Protein AF-A0A944P2W1-F1 (afdb_monomer)

Foldseek 3Di:
DDDDDDPPPPPPPPPVVVLVVVLVVVCVVVVHDSVVLCVVQVDSVSSLVVVLVVLVVVLCVQQPDDLLQLLVSLLSLLVVCLVPVVNLVSVVVCCVPPVDDDPVRVVVLVVNLVNNVVCVVVVSWAPPDRSSVLVVLSNCLSCVLQVCVPPPLNDDDRSPDDPVSSVVSSVVSSVVSCVNGDYDDPDD

Nearest PDB structures (foldseek):
  2pz9-assembly1_A-2  TM=8.810E-01  e=3.195E-08  Streptomyces coelicolor A3(2)
  2d6y-assembly1_A  TM=8.170E-01  e=1.701E-07  Streptomyces coelicolor A3(2)
  3npi-assembly1_B  TM=6.849E-01  e=7.267E-04  Corynebacterium diphtheriae
  2hyt-assembly1_A-2  TM=5.745E-01  e=2.742E-03  Pectobacterium atrosepticum
  2hxo-assembly1_B  TM=4.911E-01  e=2.790E-01  Streptomyces coelicolor A3(2)

Structure (mmCIF, N/CA/C/O backbone):
data_AF-A0A944P2W1-F1
#
_entry.id   AF-A0A944P2W1-F1
#
loop_
_atom_site.group_PDB
_atom_site.id
_atom_site.type_symbol
_atom_site.label_atom_id
_atom_site.label_alt_id
_atom_site.label_comp_id
_atom_site.label_asym_id
_atom_site.label_entity_id
_atom_site.label_seq_id
_atom_site.pdbx_PDB_ins_code
_atom_site.Cartn_x
_atom_site.Cartn_y
_atom_site.Cartn_z
_atom_site.occupancy
_atom_site.B_iso_or_equiv
_atom_site.auth_seq_id
_atom_site.auth_comp_id
_atom_site.auth_asym_id
_atom_site.auth_atom_id
_atom_site.pdbx_PDB_model_num
ATOM 1 N N . MET A 1 1 ? 52.317 1.483 14.100 1.00 32.78 1 MET A N 1
ATOM 2 C CA . MET A 1 1 ? 52.529 2.715 13.298 1.00 32.78 1 MET A CA 1
ATOM 3 C C . MET A 1 1 ? 53.099 2.293 11.947 1.00 32.78 1 MET A C 1
ATOM 5 O O . MET A 1 1 ? 54.081 1.580 11.966 1.00 32.78 1 MET A O 1
ATOM 9 N N . ALA A 1 2 ? 52.574 2.594 10.764 1.00 34.56 2 ALA A N 1
ATOM 10 C CA . ALA A 1 2 ? 51.483 3.458 10.346 1.00 34.56 2 ALA A CA 1
ATOM 11 C C . ALA A 1 2 ? 50.900 2.923 9.019 1.00 34.56 2 ALA A C 1
ATOM 13 O O . ALA A 1 2 ? 51.594 2.304 8.213 1.00 34.56 2 ALA A O 1
ATOM 14 N N .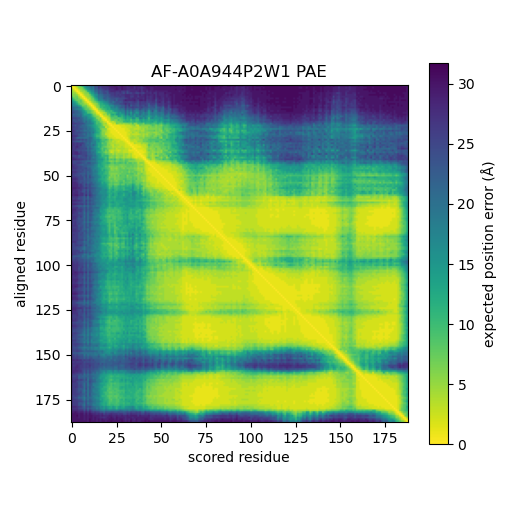 ALA A 1 3 ? 49.603 3.155 8.844 1.00 39.22 3 ALA A N 1
ATOM 15 C CA . ALA A 1 3 ? 48.770 2.699 7.745 1.00 39.22 3 ALA A CA 1
ATOM 16 C C . ALA A 1 3 ? 49.174 3.291 6.383 1.00 39.22 3 ALA A C 1
ATOM 18 O O . ALA A 1 3 ? 49.457 4.481 6.270 1.00 39.22 3 ALA A O 1
ATOM 19 N N . ARG A 1 4 ? 49.081 2.484 5.319 1.00 36.41 4 ARG A N 1
ATOM 20 C CA . ARG A 1 4 ? 48.939 2.984 3.944 1.00 36.41 4 ARG A CA 1
ATOM 21 C C . ARG A 1 4 ? 47.536 2.666 3.444 1.00 36.41 4 ARG A C 1
ATOM 23 O O . ARG A 1 4 ? 47.247 1.565 2.981 1.00 36.41 4 ARG A O 1
ATOM 30 N N . LEU A 1 5 ? 46.673 3.667 3.588 1.00 40.25 5 LEU A N 1
ATOM 31 C CA . LEU A 1 5 ? 45.352 3.766 2.982 1.00 40.25 5 LEU A CA 1
ATOM 32 C C . LEU A 1 5 ? 45.484 3.598 1.462 1.00 40.25 5 LEU A C 1
ATOM 34 O O . LEU A 1 5 ? 46.061 4.444 0.781 1.00 40.25 5 LEU A O 1
ATOM 38 N N . ARG A 1 6 ? 44.960 2.493 0.922 1.00 39.72 6 ARG A N 1
ATOM 39 C CA . ARG A 1 6 ? 44.716 2.357 -0.515 1.00 39.72 6 ARG A CA 1
ATOM 40 C C . ARG A 1 6 ? 43.414 3.077 -0.835 1.00 39.72 6 ARG A C 1
ATOM 42 O O . ARG A 1 6 ? 42.328 2.571 -0.570 1.00 39.72 6 ARG A O 1
ATOM 49 N N . THR A 1 7 ? 43.544 4.267 -1.401 1.00 34.22 7 THR A N 1
ATOM 50 C CA . THR A 1 7 ? 42.459 5.018 -2.025 1.00 34.22 7 THR A CA 1
ATOM 51 C C . THR A 1 7 ? 41.840 4.167 -3.133 1.00 34.22 7 THR A C 1
ATOM 53 O O . THR A 1 7 ? 42.394 4.046 -4.225 1.00 34.22 7 THR A O 1
ATOM 56 N N . VAL A 1 8 ? 40.682 3.560 -2.869 1.00 37.09 8 VAL A N 1
ATOM 57 C CA . VAL A 1 8 ? 39.822 3.024 -3.927 1.00 37.09 8 VAL A CA 1
ATOM 58 C C . VAL A 1 8 ? 39.275 4.229 -4.682 1.00 37.09 8 VAL A C 1
ATOM 60 O O . VAL A 1 8 ? 38.358 4.911 -4.224 1.00 37.09 8 VAL A O 1
ATOM 63 N N . ARG A 1 9 ? 39.860 4.517 -5.847 1.00 36.94 9 ARG A N 1
ATOM 64 C CA . ARG A 1 9 ? 39.258 5.396 -6.849 1.00 36.94 9 ARG A CA 1
ATOM 65 C C . ARG A 1 9 ? 37.942 4.735 -7.254 1.00 36.94 9 ARG A C 1
ATOM 67 O O . ARG A 1 9 ? 37.940 3.827 -8.080 1.00 36.94 9 ARG A O 1
ATOM 74 N N . ARG A 1 10 ? 36.828 5.147 -6.636 1.00 39.47 10 ARG A N 1
ATOM 75 C CA . ARG A 1 10 ? 35.481 4.798 -7.100 1.00 39.47 10 ARG A CA 1
ATOM 76 C C . ARG A 1 10 ? 35.379 5.312 -8.529 1.00 39.47 10 ARG A C 1
ATOM 78 O O . ARG A 1 10 ? 35.186 6.505 -8.753 1.00 39.47 10 ARG A O 1
ATOM 85 N N . GLY A 1 11 ? 35.571 4.420 -9.496 1.00 37.16 11 GLY A N 1
ATOM 86 C CA . GLY A 1 11 ? 35.159 4.658 -10.865 1.00 37.16 11 GLY A CA 1
ATOM 87 C C . GLY A 1 11 ? 33.663 4.919 -10.819 1.00 37.16 11 GLY A C 1
ATOM 88 O O . GLY A 1 11 ? 32.870 3.994 -10.678 1.00 37.16 11 GLY A O 1
ATOM 89 N N . ARG A 1 12 ? 33.280 6.194 -10.850 1.00 41.81 12 ARG A N 1
ATOM 90 C CA . ARG A 1 12 ? 31.905 6.613 -11.068 1.00 41.81 12 ARG A CA 1
ATOM 91 C C . ARG A 1 12 ? 31.591 6.185 -12.496 1.00 41.81 12 ARG A C 1
ATOM 93 O O . ARG A 1 12 ? 31.886 6.916 -13.436 1.00 41.81 12 ARG A O 1
ATOM 100 N N . LEU A 1 13 ? 31.080 4.965 -12.670 1.00 45.69 13 LEU A N 1
ATOM 101 C CA . LEU A 1 13 ? 30.419 4.599 -13.916 1.00 45.69 13 LEU A CA 1
ATOM 102 C C . LEU A 1 13 ? 29.365 5.689 -14.150 1.00 45.69 13 LEU 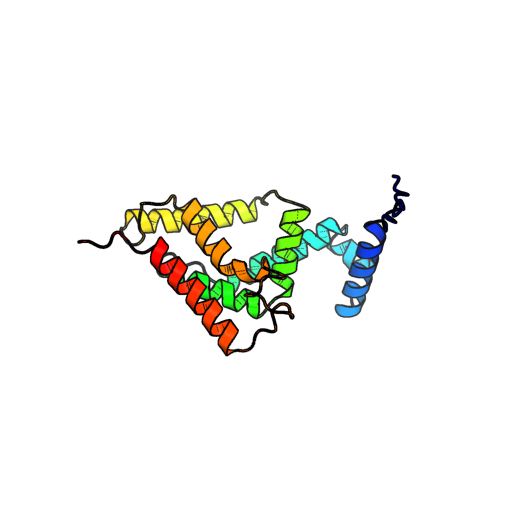A C 1
ATOM 104 O O . LEU A 1 13 ? 28.581 5.968 -13.236 1.00 45.69 13 LEU A O 1
ATOM 108 N N . PRO A 1 14 ? 29.378 6.392 -15.293 1.00 39.09 14 PRO A N 1
ATOM 109 C CA . PRO A 1 14 ? 28.418 7.455 -15.515 1.00 39.09 14 PR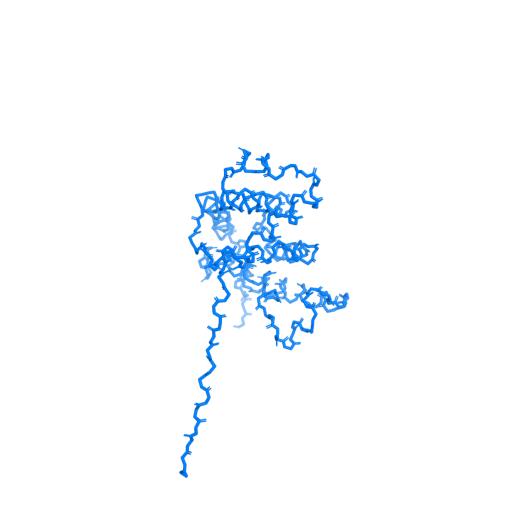O A CA 1
ATOM 110 C C . PRO A 1 14 ? 27.029 6.819 -15.489 1.00 39.09 14 PRO A C 1
ATOM 112 O O . PRO A 1 14 ? 26.744 5.943 -16.300 1.00 39.09 14 PRO A O 1
ATOM 115 N N . ALA A 1 15 ? 26.156 7.264 -14.580 1.00 45.41 15 ALA A N 1
ATOM 116 C CA . ALA A 1 15 ? 24.769 6.792 -14.464 1.00 45.41 15 ALA A CA 1
ATOM 117 C C . ALA A 1 15 ? 24.034 6.769 -15.825 1.00 45.41 15 ALA A C 1
ATOM 119 O O . ALA A 1 15 ? 23.148 5.952 -16.067 1.00 45.41 15 ALA A O 1
ATOM 120 N N . ARG A 1 16 ? 24.488 7.604 -16.772 1.00 42.81 16 ARG A N 1
ATOM 121 C CA . ARG A 1 16 ? 24.046 7.642 -18.167 1.00 42.81 16 ARG A CA 1
ATOM 122 C C . ARG A 1 16 ? 24.257 6.336 -18.957 1.00 42.81 16 ARG A C 1
ATOM 124 O O . ARG A 1 16 ? 23.448 6.092 -19.849 1.00 42.81 16 ARG A O 1
ATOM 131 N N . SER A 1 17 ? 25.256 5.488 -18.682 1.00 42.38 17 SER A N 1
ATOM 132 C CA . SER A 1 17 ? 25.492 4.256 -19.470 1.00 42.38 17 SER A CA 1
ATOM 133 C C . SER A 1 17 ? 24.508 3.131 -19.121 1.00 42.38 17 SER A C 1
ATOM 135 O O . SER A 1 17 ? 23.912 2.533 -20.016 1.00 42.38 17 SER A O 1
ATOM 137 N N . ALA A 1 18 ? 24.229 2.921 -17.831 1.00 49.69 18 ALA A N 1
ATOM 138 C CA . ALA A 1 18 ? 23.269 1.918 -17.360 1.00 49.69 18 ALA A CA 1
ATOM 139 C C . ALA A 1 18 ? 21.816 2.233 -17.762 1.00 49.69 18 ALA A C 1
ATOM 141 O O . ALA A 1 18 ? 20.973 1.340 -17.819 1.00 49.69 18 ALA A O 1
ATOM 142 N N . VAL A 1 19 ? 21.506 3.506 -18.025 1.00 47.31 19 VAL A N 1
ATOM 143 C CA . VAL A 1 19 ? 20.176 3.974 -18.445 1.00 47.31 19 VAL A CA 1
ATOM 144 C C . VAL A 1 19 ? 19.999 3.915 -19.973 1.00 47.31 19 VAL A C 1
ATOM 146 O O . VAL A 1 19 ? 18.880 3.771 -20.456 1.00 47.31 19 VAL A O 1
ATOM 149 N N . HIS A 1 20 ? 21.066 4.004 -20.778 1.00 50.97 20 HIS A N 1
ATOM 150 C CA . HIS A 1 20 ? 20.981 3.747 -22.230 1.00 50.97 20 HIS A CA 1
ATOM 151 C C . HIS A 1 20 ? 20.724 2.270 -22.532 1.00 50.97 20 HIS A C 1
ATOM 153 O O . HIS A 1 20 ? 19.777 1.974 -23.254 1.00 50.97 20 HIS A O 1
ATOM 159 N N . ALA A 1 21 ? 21.446 1.372 -21.857 1.00 54.44 21 ALA A N 1
ATOM 160 C CA . ALA A 1 21 ? 21.266 -0.073 -21.995 1.00 54.44 21 ALA A CA 1
ATOM 161 C C . ALA A 1 21 ? 19.839 -0.565 -21.663 1.00 54.44 21 ALA A C 1
ATOM 163 O O . ALA A 1 21 ? 19.422 -1.617 -22.136 1.00 54.44 21 ALA A O 1
ATOM 164 N N . ARG A 1 22 ? 19.069 0.186 -20.860 1.00 67.62 22 ARG A N 1
ATOM 165 C CA . ARG A 1 22 ? 17.692 -0.176 -20.487 1.00 67.62 22 ARG A CA 1
ATOM 166 C C . ARG A 1 22 ? 16.671 0.108 -21.587 1.00 67.62 22 ARG A C 1
ATOM 168 O O . ARG A 1 22 ? 15.825 -0.740 -21.826 1.00 67.62 22 ARG A O 1
ATOM 175 N N . VAL A 1 23 ? 16.757 1.250 -22.273 1.00 62.78 23 VAL A N 1
ATOM 176 C CA . VAL A 1 23 ? 15.821 1.574 -23.371 1.00 62.78 23 VAL A CA 1
ATOM 177 C C . VAL A 1 23 ? 16.065 0.675 -24.579 1.00 62.78 23 VAL A C 1
ATOM 179 O O . VAL A 1 23 ? 15.109 0.270 -25.229 1.00 62.78 23 VAL A O 1
ATOM 182 N N . ASP A 1 24 ? 17.324 0.310 -24.832 1.00 61.84 24 ASP A N 1
ATOM 183 C CA . ASP A 1 24 ? 17.672 -0.668 -25.869 1.00 61.84 24 ASP A CA 1
ATOM 184 C C . ASP A 1 24 ? 17.033 -2.031 -25.581 1.00 61.84 24 ASP A C 1
ATOM 186 O O . ASP A 1 24 ? 16.314 -2.561 -26.424 1.00 61.84 24 ASP A O 1
ATOM 190 N N . ARG A 1 25 ? 17.148 -2.527 -24.342 1.00 66.56 25 ARG A N 1
ATOM 191 C CA . ARG A 1 25 ? 16.462 -3.760 -23.926 1.00 66.56 25 ARG A CA 1
ATOM 192 C C . ARG A 1 25 ? 14.936 -3.665 -23.958 1.00 66.56 25 ARG A C 1
ATOM 194 O O . ARG A 1 25 ? 14.287 -4.663 -24.253 1.00 66.56 25 ARG A O 1
ATOM 201 N N . ILE A 1 26 ? 14.348 -2.508 -23.640 1.00 65.50 26 ILE A N 1
ATOM 202 C CA . ILE A 1 26 ? 12.891 -2.300 -23.735 1.00 65.50 26 ILE A CA 1
ATOM 203 C C . ILE A 1 26 ? 12.446 -2.378 -25.196 1.00 65.50 26 ILE A C 1
ATOM 205 O O . ILE A 1 26 ? 11.480 -3.073 -25.487 1.00 65.50 26 ILE A O 1
ATOM 209 N N . ALA A 1 27 ? 13.161 -1.716 -26.109 1.00 61.41 27 ALA A N 1
ATOM 210 C CA . ALA A 1 27 ? 12.877 -1.763 -27.541 1.00 61.41 27 ALA A CA 1
ATOM 211 C C . ALA A 1 27 ? 12.973 -3.193 -28.093 1.00 61.41 27 ALA A C 1
ATOM 213 O O . ALA A 1 27 ? 12.077 -3.638 -28.805 1.00 61.41 27 ALA A O 1
ATOM 214 N N . GLU A 1 28 ? 14.013 -3.932 -27.702 1.00 66.62 28 GLU A N 1
ATOM 215 C CA . GLU A 1 28 ? 14.194 -5.339 -28.071 1.00 66.62 28 GLU A CA 1
ATOM 216 C C . GLU A 1 28 ? 13.080 -6.235 -27.508 1.00 66.62 28 GLU A C 1
ATOM 218 O O . GLU A 1 28 ? 12.487 -7.015 -28.247 1.00 66.62 28 GLU A O 1
ATOM 223 N N . THR A 1 29 ? 12.743 -6.094 -26.221 1.00 65.50 29 THR A N 1
ATOM 224 C CA . THR A 1 29 ? 11.714 -6.922 -25.560 1.00 65.50 29 THR A CA 1
ATOM 225 C C . THR A 1 29 ? 10.313 -6.626 -26.094 1.00 65.50 29 THR A C 1
ATOM 227 O O . THR A 1 29 ? 9.529 -7.543 -26.316 1.00 65.50 29 THR A O 1
ATOM 230 N N . ALA A 1 30 ? 9.992 -5.350 -26.316 1.00 61.28 30 ALA A N 1
ATOM 231 C CA . ALA A 1 30 ? 8.696 -4.913 -26.831 1.00 61.28 30 ALA A CA 1
ATOM 232 C C . ALA A 1 30 ? 8.581 -5.039 -28.360 1.00 61.28 30 ALA A C 1
ATOM 234 O O . ALA A 1 30 ? 7.545 -4.676 -28.912 1.00 61.28 30 ALA A O 1
ATOM 235 N N . GLN A 1 31 ? 9.644 -5.490 -29.043 1.00 62.84 31 GLN A N 1
ATOM 236 C CA . GLN A 1 31 ? 9.766 -5.490 -30.507 1.00 62.84 31 GLN A CA 1
ATOM 237 C C . GLN A 1 31 ? 9.391 -4.133 -31.132 1.00 62.84 31 GLN A C 1
ATOM 239 O O . GLN A 1 31 ? 8.810 -4.049 -32.214 1.00 62.84 31 GLN A O 1
ATOM 244 N N . ALA A 1 32 ? 9.715 -3.048 -30.430 1.00 63.41 32 ALA A N 1
ATOM 245 C CA . ALA A 1 32 ? 9.310 -1.697 -30.778 1.00 63.41 32 ALA A CA 1
ATOM 246 C C . ALA A 1 32 ? 10.491 -0.906 -31.346 1.00 63.41 32 ALA A C 1
ATOM 248 O O . ALA A 1 32 ? 11.626 -1.003 -30.878 1.00 63.41 32 ALA A O 1
ATOM 249 N N . ASN A 1 33 ? 10.230 -0.055 -32.342 1.00 69.69 33 ASN A N 1
ATOM 250 C CA . ASN A 1 33 ? 11.262 0.829 -32.872 1.00 69.69 33 ASN A CA 1
ATOM 251 C C . ASN A 1 33 ? 11.677 1.845 -31.796 1.00 69.69 33 ASN A C 1
ATOM 253 O O . ASN A 1 33 ? 10.868 2.654 -31.345 1.00 69.69 33 ASN A O 1
ATOM 257 N N . LYS A 1 34 ? 12.963 1.859 -31.433 1.00 64.25 34 LYS A N 1
ATOM 258 C CA . LYS A 1 34 ? 13.526 2.782 -30.436 1.00 64.25 34 LYS A CA 1
ATOM 259 C C . LYS A 1 34 ? 13.189 4.254 -30.712 1.00 64.25 34 LYS A C 1
ATOM 261 O O . LYS A 1 34 ? 12.937 4.995 -29.767 1.00 64.25 34 LYS A O 1
ATOM 266 N N . ARG A 1 35 ? 13.156 4.695 -31.979 1.00 64.88 35 ARG A N 1
ATOM 267 C CA . ARG A 1 35 ? 12.726 6.062 -32.329 1.00 64.88 35 ARG A CA 1
ATOM 268 C C . ARG A 1 35 ? 11.253 6.288 -32.005 1.00 64.88 35 ARG A C 1
ATOM 270 O O . ARG A 1 35 ? 10.940 7.347 -31.485 1.00 64.88 35 ARG A O 1
ATOM 277 N N . LEU A 1 36 ? 10.378 5.310 -32.247 1.00 58.31 36 LEU A N 1
ATOM 278 C CA . LEU A 1 36 ? 8.960 5.421 -31.891 1.00 58.31 36 LEU A CA 1
ATOM 279 C C . LEU A 1 36 ? 8.759 5.519 -30.376 1.00 58.31 36 LEU A C 1
ATOM 281 O O . LEU A 1 36 ? 7.924 6.300 -29.944 1.00 58.31 36 LEU A O 1
ATOM 285 N N . ILE A 1 37 ? 9.568 4.831 -29.565 1.00 61.44 37 ILE A N 1
ATOM 286 C CA . ILE A 1 37 ? 9.517 4.970 -28.099 1.00 61.44 37 ILE A CA 1
ATOM 287 C C . ILE A 1 37 ? 9.791 6.425 -27.679 1.00 61.44 37 ILE A C 1
ATOM 289 O O . ILE A 1 37 ? 9.052 6.976 -26.871 1.00 61.44 37 ILE A O 1
ATOM 293 N N . TYR A 1 38 ? 10.799 7.082 -28.259 1.00 62.25 38 TYR A N 1
ATOM 294 C CA . TYR A 1 38 ? 11.056 8.503 -27.982 1.00 62.25 38 TYR A CA 1
ATOM 295 C C . TYR A 1 38 ? 10.030 9.447 -28.631 1.00 62.25 38 TYR A C 1
ATOM 297 O O . TYR A 1 38 ? 9.802 10.532 -28.119 1.00 62.25 38 TYR A O 1
ATOM 305 N N . VAL A 1 39 ? 9.382 9.060 -29.732 1.00 62.41 39 VAL A N 1
ATOM 306 C CA . VAL A 1 39 ? 8.291 9.857 -30.326 1.00 62.41 39 VAL A CA 1
ATOM 307 C C . VAL A 1 39 ? 7.039 9.823 -29.444 1.00 62.41 39 VAL A C 1
ATOM 309 O O . VAL A 1 39 ? 6.438 10.868 -29.224 1.00 62.41 39 VAL A O 1
ATOM 312 N N . TYR A 1 40 ? 6.664 8.657 -28.910 1.00 48.12 40 TYR A N 1
ATOM 313 C CA . TYR A 1 40 ? 5.473 8.503 -28.066 1.00 48.12 40 TYR A CA 1
ATOM 314 C C . TYR A 1 40 ? 5.671 9.018 -26.642 1.00 48.12 40 TYR A C 1
ATOM 316 O O . TYR A 1 40 ? 4.750 9.587 -26.065 1.00 48.12 40 TYR A O 1
ATOM 324 N N . TYR A 1 41 ? 6.861 8.821 -26.078 1.00 57.03 41 TYR A N 1
ATOM 325 C CA . TYR A 1 41 ? 7.135 9.141 -24.679 1.00 57.03 41 TYR A CA 1
ATOM 326 C C . TYR A 1 41 ? 8.119 10.297 -24.503 1.00 57.03 41 TYR A C 1
ATOM 328 O O . TYR A 1 41 ? 8.507 10.582 -23.384 1.00 57.03 41 TYR A O 1
ATOM 336 N N . GLY A 1 42 ? 8.552 10.962 -25.576 1.00 69.38 42 GLY A N 1
ATOM 337 C CA . GLY A 1 42 ? 9.478 12.094 -25.527 1.00 69.38 42 GLY A CA 1
ATOM 338 C C . GLY A 1 42 ? 10.885 11.696 -25.075 1.00 69.38 42 GLY A C 1
ATOM 339 O O . GLY A 1 42 ? 11.723 11.303 -25.887 1.00 69.38 42 GLY A O 1
ATOM 340 N N . ASN A 1 43 ? 11.181 11.818 -23.781 1.00 69.69 43 ASN A N 1
ATOM 341 C CA . ASN A 1 43 ? 12.480 11.473 -23.199 1.00 69.69 43 ASN A CA 1
ATOM 342 C C . ASN A 1 43 ? 12.390 10.284 -22.217 1.00 69.69 43 ASN A C 1
ATOM 344 O O . ASN A 1 43 ? 11.328 9.735 -21.948 1.00 69.69 43 ASN A O 1
ATOM 348 N N . LYS A 1 44 ? 13.534 9.838 -21.683 1.00 67.50 44 LYS A N 1
ATOM 349 C CA . LYS A 1 44 ? 13.578 8.658 -20.799 1.00 67.50 44 LYS A CA 1
ATOM 350 C C . LYS A 1 44 ? 12.855 8.849 -19.471 1.00 67.50 44 LYS A C 1
ATOM 352 O O . LYS A 1 44 ? 12.385 7.867 -18.911 1.00 67.50 44 LYS A O 1
ATOM 357 N N . GLU A 1 45 ? 12.825 10.074 -18.967 1.00 66.38 45 GLU A N 1
ATOM 358 C CA . GLU A 1 45 ? 12.110 10.409 -17.742 1.00 66.38 45 GLU A CA 1
ATOM 359 C C . GLU A 1 45 ? 10.602 10.338 -17.977 1.00 66.38 45 GLU A C 1
ATOM 361 O O . GLU A 1 45 ? 9.900 9.689 -17.221 1.00 66.38 45 GLU A O 1
ATOM 366 N N . GLN A 1 46 ? 10.125 10.868 -19.100 1.00 68.19 46 GLN A N 1
ATOM 367 C CA . GLN A 1 46 ? 8.718 10.783 -19.494 1.00 68.19 46 GLN A CA 1
ATOM 368 C C . GLN A 1 46 ? 8.270 9.343 -19.819 1.00 68.19 46 GLN A C 1
ATOM 370 O O . GLN A 1 46 ? 7.168 8.940 -19.455 1.00 68.19 46 GLN A O 1
ATOM 375 N N . LEU A 1 47 ? 9.132 8.524 -20.438 1.00 70.31 47 LEU A N 1
ATOM 376 C CA . LEU A 1 47 ? 8.888 7.080 -20.587 1.00 70.31 47 LEU A CA 1
ATOM 377 C C . LEU A 1 47 ? 8.779 6.386 -19.227 1.00 70.31 47 LEU A C 1
ATOM 379 O O . LEU A 1 47 ? 7.926 5.523 -19.039 1.00 70.31 47 LEU A O 1
ATOM 383 N N . PHE A 1 48 ? 9.654 6.742 -18.289 1.00 68.00 48 PHE A N 1
ATOM 384 C CA . PHE A 1 48 ? 9.608 6.201 -16.938 1.00 68.00 48 PHE A CA 1
ATOM 385 C C . PHE A 1 48 ? 8.309 6.591 -16.229 1.00 68.00 48 PHE A C 1
ATOM 387 O O . PHE A 1 48 ? 7.665 5.724 -15.643 1.00 68.00 48 PHE A O 1
ATOM 394 N N . ASP A 1 49 ? 7.898 7.851 -16.348 1.00 69.94 49 ASP A N 1
ATOM 395 C CA . ASP A 1 49 ? 6.664 8.370 -15.759 1.00 69.94 49 ASP A CA 1
ATOM 396 C C . ASP A 1 49 ? 5.442 7.640 -16.296 1.00 69.94 49 ASP A C 1
ATOM 398 O O . ASP A 1 49 ? 4.609 7.188 -15.518 1.00 69.94 49 ASP A O 1
ATOM 402 N N . ALA A 1 50 ? 5.385 7.418 -17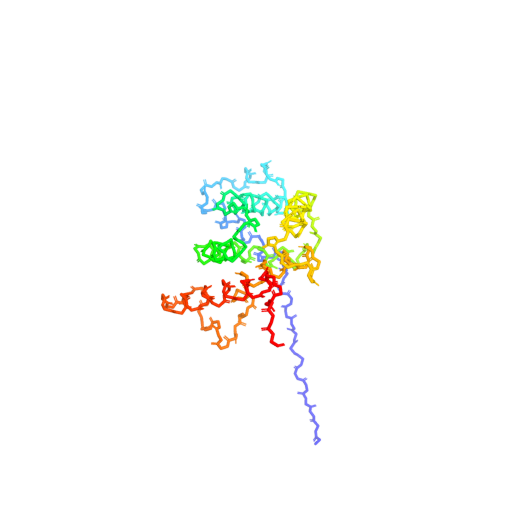.609 1.00 72.19 50 ALA A N 1
ATOM 403 C CA . ALA A 1 50 ? 4.306 6.658 -18.222 1.00 72.19 50 ALA A CA 1
ATOM 404 C C . ALA A 1 50 ? 4.270 5.196 -17.741 1.00 72.19 50 ALA A C 1
ATOM 406 O O . ALA A 1 50 ? 3.196 4.650 -17.490 1.00 72.19 50 ALA A O 1
ATOM 407 N N . VAL A 1 51 ? 5.432 4.552 -17.580 1.00 76.00 51 VAL A N 1
ATOM 408 C CA . VAL A 1 51 ? 5.516 3.176 -17.060 1.00 76.00 51 VAL A CA 1
ATOM 409 C C . VAL A 1 51 ? 5.104 3.115 -15.590 1.00 76.00 51 VAL A C 1
ATOM 411 O O . VAL A 1 51 ? 4.357 2.215 -15.213 1.00 76.00 51 VAL A O 1
ATOM 414 N N . LEU A 1 52 ? 5.563 4.059 -14.766 1.00 70.06 52 LEU A N 1
ATOM 415 C CA . LEU A 1 52 ? 5.183 4.156 -13.360 1.00 70.06 52 LEU A CA 1
ATOM 416 C C . LEU A 1 52 ? 3.688 4.422 -13.210 1.00 70.06 52 LEU A C 1
ATOM 418 O O . LEU A 1 52 ? 3.026 3.697 -12.474 1.00 70.06 52 LEU A O 1
ATOM 422 N N . GLN A 1 53 ? 3.152 5.398 -13.939 1.00 73.56 53 GLN A N 1
ATOM 423 C CA . GLN A 1 53 ? 1.732 5.721 -13.927 1.00 73.56 53 GLN A CA 1
ATOM 424 C C . GLN A 1 53 ? 0.899 4.496 -14.313 1.00 73.56 53 GLN A C 1
ATOM 426 O O . GLN A 1 53 ? 0.021 4.093 -13.554 1.00 73.56 53 GLN A O 1
ATOM 431 N N . ARG A 1 54 ? 1.236 3.824 -15.422 1.00 74.19 54 ARG A N 1
ATOM 432 C CA . ARG A 1 54 ? 0.520 2.619 -15.855 1.00 74.19 54 ARG A CA 1
ATOM 433 C C . ARG A 1 54 ? 0.592 1.497 -14.820 1.00 74.19 54 ARG A C 1
ATOM 435 O O . ARG A 1 54 ? -0.378 0.764 -14.629 1.00 74.19 54 ARG A O 1
ATOM 442 N N . ALA A 1 55 ? 1.738 1.342 -14.167 1.00 70.75 55 ALA A N 1
ATOM 443 C CA . ALA A 1 55 ? 1.942 0.334 -13.138 1.00 70.75 55 ALA A CA 1
ATOM 444 C C . ALA A 1 55 ? 1.115 0.625 -11.870 1.00 70.75 55 ALA A C 1
ATOM 446 O O . ALA A 1 55 ? 0.527 -0.298 -11.306 1.00 70.75 55 ALA A O 1
ATOM 447 N N . LEU A 1 56 ? 1.020 1.894 -11.460 1.00 69.50 56 LEU A N 1
ATOM 448 C CA . LEU A 1 56 ? 0.184 2.338 -10.340 1.00 69.50 56 LEU A CA 1
ATOM 449 C C . LEU A 1 56 ? -1.314 2.197 -10.651 1.00 69.50 56 LEU A C 1
ATOM 451 O O . LEU A 1 56 ? -2.056 1.682 -9.816 1.00 69.50 56 LEU A O 1
ATOM 455 N N . GLU A 1 57 ? -1.746 2.580 -11.856 1.00 72.00 57 GLU A N 1
ATOM 456 C CA . GLU A 1 57 ? -3.121 2.392 -12.343 1.00 72.00 57 GLU A CA 1
ATOM 457 C C . GLU A 1 57 ? -3.510 0.910 -12.326 1.00 72.00 57 GLU A C 1
ATOM 459 O O . GLU A 1 57 ? -4.495 0.531 -11.699 1.00 72.00 57 GLU A O 1
ATOM 464 N N . THR A 1 58 ? -2.673 0.052 -12.919 1.00 72.06 58 THR A N 1
ATOM 465 C CA . THR A 1 58 ? -2.909 -1.401 -12.961 1.00 72.06 58 THR A CA 1
ATOM 466 C C . THR A 1 58 ? -2.986 -1.996 -11.554 1.00 72.06 58 THR A C 1
ATOM 468 O O . THR A 1 58 ? -3.815 -2.867 -11.291 1.00 72.06 58 THR A O 1
ATOM 471 N N . GLY A 1 59 ? -2.135 -1.533 -10.631 1.00 72.44 59 GLY A N 1
ATOM 472 C CA . GLY A 1 59 ? -2.183 -1.954 -9.232 1.00 72.44 59 GLY A CA 1
ATOM 473 C C . GLY A 1 59 ? -3.493 -1.553 -8.551 1.00 72.44 59 GLY A C 1
ATOM 474 O O . GLY A 1 59 ? -4.111 -2.382 -7.885 1.00 72.44 59 GLY A O 1
ATOM 475 N N . SER A 1 60 ? -3.954 -0.316 -8.765 1.00 71.19 60 SER A N 1
ATOM 476 C CA . SER A 1 60 ? -5.222 0.173 -8.211 1.00 71.19 60 SER A CA 1
ATOM 477 C C . SER A 1 60 ? -6.447 -0.536 -8.796 1.00 71.19 60 SER A C 1
ATOM 479 O O . SER A 1 60 ? -7.425 -0.727 -8.079 1.00 71.19 60 SER A O 1
ATOM 481 N N . GLU A 1 61 ? -6.409 -0.926 -10.072 1.00 75.25 61 GLU A N 1
ATOM 482 C CA . GLU A 1 61 ? -7.460 -1.728 -10.720 1.00 75.25 61 GLU A CA 1
ATOM 483 C C . GLU A 1 61 ? -7.480 -3.170 -10.193 1.00 75.25 61 GLU A C 1
ATOM 485 O O . GLU A 1 61 ? -8.544 -3.763 -10.026 1.00 75.25 61 GLU A O 1
ATOM 490 N N . SER A 1 62 ? -6.302 -3.737 -9.918 1.00 80.50 62 SER A N 1
ATOM 491 C CA . SER A 1 62 ? -6.160 -5.133 -9.490 1.00 80.50 62 SER A CA 1
ATOM 492 C C . SER A 1 62 ? -6.515 -5.349 -8.019 1.00 80.50 62 SER A C 1
ATOM 494 O O . SER A 1 62 ? -6.957 -6.436 -7.651 1.00 80.50 62 SER A O 1
ATOM 496 N N . VAL A 1 63 ? -6.284 -4.343 -7.170 1.00 87.88 63 VAL A N 1
ATOM 497 C CA . VAL A 1 63 ? -6.511 -4.425 -5.722 1.00 87.88 63 VAL A CA 1
ATOM 498 C C . VAL A 1 63 ? -7.411 -3.266 -5.282 1.00 87.88 63 VAL A C 1
ATOM 500 O O . VAL A 1 63 ? -6.908 -2.202 -4.900 1.00 87.88 63 VAL A O 1
ATOM 503 N N . PRO A 1 64 ? -8.747 -3.439 -5.338 1.00 88.94 64 PRO A N 1
ATOM 504 C CA . PRO A 1 64 ? -9.677 -2.395 -4.938 1.00 88.94 64 PRO A CA 1
ATOM 505 C C . PRO A 1 64 ? -9.535 -2.096 -3.444 1.00 88.94 64 PRO A C 1
ATOM 507 O O . PRO A 1 64 ? -9.426 -2.996 -2.611 1.00 88.94 64 PRO A O 1
ATOM 510 N N . PHE A 1 65 ? -9.533 -0.809 -3.103 1.00 92.31 65 PHE A N 1
ATOM 511 C CA . PHE A 1 65 ? -9.448 -0.371 -1.715 1.00 92.31 65 PHE A CA 1
ATOM 512 C C . PHE A 1 65 ? -10.773 -0.600 -0.981 1.00 92.31 65 PHE A C 1
ATOM 514 O O . PHE A 1 65 ? -11.834 -0.245 -1.491 1.00 92.31 65 PHE A O 1
ATOM 521 N N . SER A 1 66 ? -10.699 -1.133 0.240 1.00 89.50 66 SER A N 1
ATOM 522 C CA . SER A 1 66 ? -11.841 -1.280 1.142 1.00 89.50 66 SER A CA 1
ATOM 523 C C . SER A 1 66 ? -11.422 -0.974 2.576 1.00 89.50 66 SER A C 1
ATOM 525 O O . SER A 1 66 ? -10.506 -1.604 3.102 1.00 89.50 66 SER A O 1
ATOM 527 N N . ALA A 1 67 ? -12.109 -0.028 3.222 1.00 92.56 67 ALA A N 1
ATOM 528 C CA . ALA A 1 67 ? -11.942 0.220 4.655 1.00 92.56 67 ALA A CA 1
ATOM 529 C C . ALA A 1 67 ? -12.713 -0.784 5.527 1.00 92.56 67 ALA A C 1
ATOM 531 O O . ALA A 1 67 ? -12.455 -0.866 6.724 1.00 92.56 67 ALA A O 1
ATOM 532 N N . ASP A 1 68 ? -13.632 -1.561 4.943 1.00 90.88 68 ASP A N 1
ATOM 533 C CA . ASP A 1 68 ? -14.373 -2.600 5.668 1.00 90.88 68 ASP A CA 1
ATOM 534 C C . ASP A 1 68 ? -13.497 -3.827 5.959 1.00 90.88 68 ASP A C 1
ATOM 536 O O . ASP A 1 68 ? -13.758 -4.565 6.905 1.00 90.88 68 ASP A O 1
ATOM 540 N N . ASP A 1 69 ? -12.440 -4.023 5.165 1.00 94.56 69 ASP A N 1
ATOM 541 C CA . ASP A 1 69 ? -11.473 -5.107 5.326 1.00 94.56 69 ASP A CA 1
ATOM 542 C C . ASP A 1 69 ? -10.048 -4.625 5.012 1.00 94.56 69 ASP A C 1
ATOM 54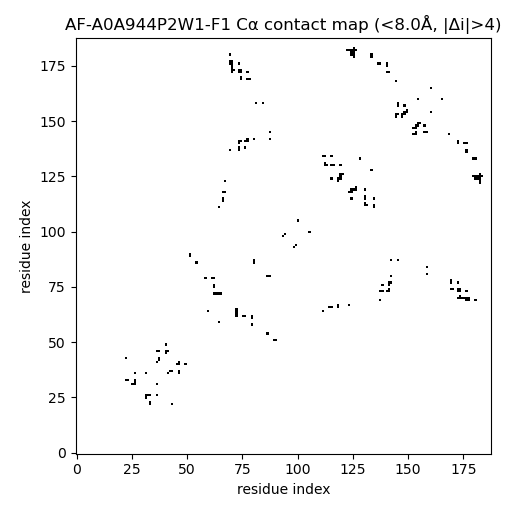4 O O . ASP A 1 69 ? -9.409 -5.051 4.047 1.00 94.56 69 ASP A O 1
ATOM 548 N N . LEU A 1 70 ? -9.528 -3.711 5.840 1.00 96.12 70 LEU A N 1
ATOM 549 C CA . LEU A 1 70 ? -8.123 -3.296 5.754 1.00 96.12 70 LEU A CA 1
ATOM 550 C C . LEU A 1 70 ? -7.129 -4.470 5.879 1.00 96.12 70 LEU A C 1
ATOM 552 O O . LEU A 1 70 ? -6.138 -4.466 5.141 1.00 96.12 70 LEU A O 1
ATOM 556 N N . PRO A 1 71 ? -7.347 -5.485 6.745 1.00 97.06 71 PRO A N 1
ATOM 557 C CA . PRO A 1 71 ? -6.482 -6.662 6.797 1.00 97.06 71 PRO A CA 1
ATOM 558 C C . PRO A 1 71 ? -6.451 -7.437 5.474 1.00 97.06 71 PRO A C 1
ATOM 560 O O . PRO A 1 71 ? -5.369 -7.778 4.991 1.00 97.06 71 PRO A O 1
ATOM 563 N N . GLY A 1 72 ? -7.611 -7.691 4.864 1.00 96.56 72 GLY A N 1
ATOM 564 C CA . GLY A 1 72 ? -7.710 -8.358 3.569 1.00 96.56 72 GLY A CA 1
ATOM 565 C C . GLY A 1 72 ? -7.135 -7.523 2.433 1.00 96.56 72 GLY A C 1
ATOM 566 O O . GLY A 1 72 ? -6.391 -8.063 1.613 1.00 96.56 72 GLY A O 1
ATOM 567 N N . TYR A 1 73 ? -7.370 -6.206 2.430 1.00 96.06 73 TYR A N 1
ATOM 568 C CA . TYR A 1 73 ? -6.734 -5.281 1.489 1.00 96.06 73 TYR A CA 1
ATOM 569 C C . TYR A 1 73 ? -5.204 -5.359 1.577 1.00 96.06 73 TYR A C 1
ATOM 571 O O . TYR A 1 73 ? -4.540 -5.519 0.555 1.00 96.06 73 TYR A O 1
ATOM 579 N N . ALA A 1 74 ? -4.630 -5.337 2.783 1.00 96.62 74 ALA A N 1
ATOM 580 C CA . ALA A 1 74 ? -3.185 -5.464 2.977 1.00 96.62 74 ALA A CA 1
ATOM 581 C C . ALA A 1 74 ? -2.637 -6.805 2.459 1.00 96.62 74 ALA A C 1
ATOM 583 O O . ALA A 1 74 ? -1.601 -6.854 1.792 1.00 96.62 74 ALA A O 1
ATOM 584 N N . GLY A 1 75 ? -3.361 -7.900 2.719 1.00 96.00 75 GLY A N 1
ATOM 585 C CA . GLY A 1 75 ? -3.040 -9.218 2.173 1.00 96.00 75 GLY A CA 1
ATOM 586 C C . GLY A 1 75 ? -3.066 -9.241 0.642 1.00 96.00 75 GLY A C 1
ATOM 587 O O . GLY A 1 75 ? -2.139 -9.757 0.028 1.00 96.00 75 GLY A O 1
ATOM 588 N N . ALA A 1 76 ? -4.075 -8.628 0.022 1.00 95.00 76 ALA A N 1
ATOM 589 C CA . ALA A 1 76 ? -4.198 -8.555 -1.431 1.00 95.00 76 ALA A CA 1
ATOM 590 C C . ALA A 1 76 ? -3.104 -7.684 -2.075 1.00 95.00 76 ALA A C 1
ATOM 592 O O . ALA A 1 76 ? -2.562 -8.050 -3.118 1.00 95.00 76 ALA A O 1
ATOM 593 N N . VAL A 1 77 ? -2.716 -6.569 -1.442 1.00 92.50 77 VAL A N 1
ATOM 594 C CA . VAL A 1 77 ? -1.561 -5.765 -1.878 1.00 92.50 77 VAL A CA 1
ATOM 595 C C . VAL A 1 77 ? -0.277 -6.594 -1.802 1.00 92.50 77 VAL A C 1
ATOM 597 O O . VAL A 1 77 ? 0.510 -6.585 -2.748 1.00 92.50 77 VAL A O 1
ATOM 600 N N . PHE A 1 78 ? -0.068 -7.335 -0.709 1.00 92.31 78 PHE A N 1
ATOM 601 C CA . PHE A 1 78 ? 1.080 -8.232 -0.569 1.00 92.31 78 PHE A CA 1
ATOM 602 C C . PHE A 1 78 ? 1.112 -9.289 -1.684 1.00 92.31 78 PHE A C 1
ATOM 604 O O . PHE A 1 78 ? 2.131 -9.427 -2.362 1.00 92.31 78 PHE A O 1
ATOM 611 N N . ASP A 1 79 ? -0.006 -9.982 -1.921 1.00 91.44 79 ASP A N 1
ATOM 612 C CA . ASP A 1 79 ? -0.130 -11.011 -2.960 1.00 91.44 79 ASP A CA 1
ATOM 613 C C . ASP A 1 79 ? 0.182 -10.429 -4.352 1.00 91.44 79 ASP A C 1
ATOM 615 O O . ASP A 1 79 ? 0.997 -10.974 -5.100 1.00 91.44 79 ASP A O 1
ATOM 619 N N . HIS A 1 80 ? -0.367 -9.250 -4.664 1.00 88.06 80 HIS A N 1
ATOM 620 C CA . HIS A 1 80 ? -0.127 -8.561 -5.931 1.00 88.06 80 HIS A CA 1
ATOM 621 C C . HIS A 1 80 ? 1.355 -8.224 -6.159 1.00 88.06 80 HIS A C 1
ATOM 623 O O . HIS A 1 80 ? 1.861 -8.347 -7.280 1.00 88.06 80 HIS A O 1
ATOM 629 N N . LEU A 1 81 ? 2.068 -7.815 -5.106 1.00 84.00 81 LEU A N 1
ATOM 630 C CA . LEU A 1 81 ? 3.497 -7.501 -5.166 1.00 84.00 81 LEU A CA 1
ATOM 631 C C . LEU A 1 81 ? 4.370 -8.756 -5.283 1.00 84.00 81 LEU A C 1
ATOM 633 O O . LEU A 1 81 ? 5.403 -8.712 -5.953 1.00 84.00 81 LEU A O 1
ATOM 637 N N . VAL A 1 82 ? 3.958 -9.871 -4.670 1.00 86.12 82 VAL A N 1
ATOM 638 C CA . VAL A 1 82 ? 4.632 -11.173 -4.809 1.00 86.12 82 VAL A CA 1
ATOM 639 C C . VAL A 1 82 ? 4.505 -11.689 -6.240 1.00 86.12 82 VAL A C 1
ATOM 641 O O . VAL A 1 82 ? 5.495 -12.139 -6.812 1.00 86.12 82 VAL A O 1
ATOM 644 N N . GLU A 1 83 ? 3.323 -11.566 -6.847 1.00 84.50 83 GLU A N 1
ATOM 645 C CA . GLU A 1 83 ? 3.099 -11.919 -8.254 1.00 84.50 83 GLU A CA 1
ATOM 646 C C . GLU A 1 83 ? 3.866 -11.010 -9.224 1.00 84.50 83 GLU A C 1
ATOM 648 O O . GLU A 1 83 ? 4.211 -11.424 -10.333 1.00 84.50 83 GLU A O 1
ATOM 653 N N . ARG A 1 84 ? 4.142 -9.758 -8.828 1.00 77.06 84 ARG A N 1
ATOM 654 C CA . ARG A 1 84 ? 4.791 -8.743 -9.675 1.00 77.06 84 ARG A CA 1
ATOM 655 C C . ARG A 1 84 ? 6.006 -8.102 -8.989 1.00 77.06 84 ARG A C 1
ATOM 657 O O . ARG A 1 84 ? 6.021 -6.886 -8.786 1.00 77.06 84 ARG A O 1
ATOM 664 N N . PRO A 1 85 ? 7.106 -8.842 -8.743 1.00 74.56 85 PRO A N 1
ATOM 665 C CA . PRO A 1 85 ? 8.296 -8.311 -8.061 1.00 74.56 85 PRO A CA 1
ATOM 666 C C . PRO A 1 85 ? 8.915 -7.080 -8.742 1.00 74.56 85 PRO A C 1
ATOM 668 O O . PRO A 1 85 ? 9.527 -6.221 -8.103 1.00 74.56 85 PRO A O 1
ATOM 671 N N . ALA A 1 86 ? 8.752 -6.969 -10.066 1.00 73.75 86 ALA A N 1
ATOM 672 C CA . ALA A 1 86 ? 9.225 -5.826 -10.840 1.00 73.75 86 ALA A CA 1
ATOM 673 C C . ALA A 1 86 ? 8.534 -4.506 -10.451 1.00 73.75 86 ALA A C 1
ATOM 675 O O . ALA A 1 86 ? 9.174 -3.459 -10.560 1.00 73.75 86 ALA A O 1
ATOM 676 N N . LEU A 1 87 ? 7.285 -4.559 -9.973 1.00 75.56 87 LEU A N 1
ATOM 677 C CA . LEU A 1 87 ? 6.522 -3.393 -9.527 1.00 75.56 87 LEU A CA 1
ATOM 678 C C . LEU A 1 87 ? 7.176 -2.746 -8.306 1.00 75.56 87 LEU A C 1
ATOM 680 O O . LEU A 1 87 ? 7.400 -1.542 -8.284 1.00 75.56 87 LEU A O 1
ATOM 684 N N . MET A 1 88 ? 7.578 -3.547 -7.321 1.00 77.44 88 MET A N 1
ATOM 685 C CA . MET A 1 88 ? 8.204 -3.009 -6.116 1.00 77.44 88 MET A CA 1
ATOM 686 C C . MET A 1 88 ? 9.569 -2.375 -6.399 1.00 77.44 88 MET A C 1
ATOM 688 O O . MET A 1 88 ? 9.903 -1.317 -5.875 1.00 77.44 88 MET A O 1
ATOM 692 N N . ARG A 1 89 ? 10.346 -2.964 -7.312 1.00 75.19 89 ARG A N 1
ATOM 693 C CA . ARG A 1 89 ? 11.601 -2.356 -7.776 1.00 75.19 89 ARG A CA 1
ATOM 694 C C . ARG A 1 89 ? 11.372 -0.989 -8.430 1.00 75.19 89 ARG A C 1
ATOM 696 O O . ARG A 1 89 ? 12.214 -0.108 -8.286 1.00 75.19 89 ARG A O 1
ATOM 703 N N . LEU A 1 90 ? 10.256 -0.818 -9.139 1.00 75.00 90 LEU A N 1
ATOM 704 C CA . LEU A 1 90 ? 9.867 0.459 -9.733 1.00 75.00 90 LEU A CA 1
ATOM 705 C C . LEU A 1 90 ? 9.494 1.488 -8.656 1.00 75.00 90 LEU A C 1
ATOM 707 O O . LEU A 1 90 ? 9.976 2.616 -8.713 1.00 75.00 90 LEU A O 1
ATOM 711 N N . VAL A 1 91 ? 8.717 1.078 -7.647 1.00 76.75 91 VAL A N 1
ATOM 712 C CA . VAL A 1 91 ? 8.325 1.915 -6.498 1.00 76.75 91 VAL A CA 1
ATOM 713 C C . VAL A 1 91 ? 9.546 2.389 -5.705 1.00 76.75 91 VAL A C 1
ATOM 715 O O . VAL A 1 91 ? 9.700 3.588 -5.484 1.00 76.75 91 VAL A O 1
ATOM 718 N N . LEU A 1 92 ? 10.453 1.481 -5.335 1.00 77.44 92 LEU A N 1
ATOM 719 C CA . LEU A 1 92 ? 11.676 1.825 -4.597 1.00 77.44 92 LEU A CA 1
ATOM 720 C C . LEU A 1 92 ? 12.575 2.783 -5.389 1.00 77.44 92 LEU A C 1
ATOM 722 O O . LEU A 1 92 ? 13.187 3.686 -4.823 1.00 77.44 92 LEU A O 1
ATOM 726 N N . TRP A 1 93 ? 12.657 2.609 -6.710 1.00 75.69 93 TRP A N 1
ATOM 727 C CA . TRP A 1 93 ? 13.436 3.515 -7.550 1.00 75.69 93 TRP A CA 1
ATOM 728 C C . TRP A 1 93 ? 12.765 4.886 -7.691 1.00 75.69 93 TRP A C 1
ATOM 730 O O . TRP A 1 93 ? 13.463 5.895 -7.621 1.00 75.69 93 TRP A O 1
ATOM 740 N N . LYS A 1 94 ? 11.425 4.942 -7.800 1.00 76.19 94 LYS A N 1
ATOM 741 C CA . LYS A 1 94 ? 10.683 6.209 -7.732 1.00 76.19 94 LYS A CA 1
ATOM 742 C C . LYS A 1 94 ? 11.004 6.951 -6.440 1.00 76.19 94 LYS A C 1
ATOM 744 O O . LYS A 1 94 ? 11.389 8.107 -6.509 1.00 76.19 94 LYS A O 1
ATOM 749 N N . GLN A 1 95 ? 10.923 6.286 -5.289 1.00 77.31 95 GLN A N 1
ATOM 750 C CA . GLN A 1 95 ? 11.223 6.908 -3.994 1.00 77.31 95 GLN A CA 1
ATOM 751 C C . GLN A 1 95 ? 12.639 7.506 -3.928 1.00 77.31 95 GLN A C 1
ATOM 753 O O . GLN A 1 95 ? 12.838 8.523 -3.271 1.00 77.31 95 GLN A O 1
ATOM 758 N N . LEU A 1 96 ? 13.614 6.899 -4.614 1.00 73.50 96 LEU A N 1
ATOM 759 C CA . LEU A 1 96 ? 14.996 7.381 -4.636 1.00 73.50 96 LEU A CA 1
ATOM 760 C C . LEU A 1 96 ? 15.203 8.592 -5.556 1.00 73.50 96 LEU A C 1
ATOM 762 O O . LEU A 1 96 ? 15.941 9.508 -5.205 1.00 73.50 96 LEU A O 1
ATOM 766 N N . GLU A 1 97 ? 14.608 8.573 -6.747 1.00 72.00 97 GLU A N 1
ATOM 767 C CA . GLU A 1 97 ? 14.853 9.590 -7.780 1.00 72.00 97 GLU A CA 1
ATOM 768 C C . GLU A 1 97 ? 13.851 10.750 -7.714 1.00 72.00 97 GLU A C 1
ATOM 770 O O . GLU A 1 97 ? 14.147 11.855 -8.164 1.00 72.00 97 GLU A O 1
ATOM 775 N N . ARG A 1 98 ? 12.650 10.494 -7.184 1.00 72.38 98 ARG A N 1
ATOM 776 C CA . ARG A 1 98 ? 11.503 11.410 -7.146 1.00 72.38 98 ARG A CA 1
ATOM 777 C C . ARG A 1 98 ? 10.712 11.199 -5.849 1.00 72.38 98 ARG A C 1
ATOM 779 O O . ARG A 1 98 ? 9.699 10.496 -5.857 1.00 72.38 98 ARG A O 1
ATOM 786 N N . PRO A 1 99 ? 11.181 11.766 -4.726 1.00 73.44 99 PRO A N 1
ATOM 787 C CA . PRO A 1 99 ? 10.542 11.565 -3.427 1.00 73.44 99 PRO A CA 1
ATOM 788 C C . PRO A 1 99 ? 9.141 12.189 -3.351 1.00 73.44 99 PRO A C 1
ATOM 790 O O . PRO A 1 99 ? 8.321 11.735 -2.556 1.00 73.44 99 PRO A O 1
ATOM 793 N N . ASP A 1 100 ? 8.849 13.180 -4.197 1.00 77.81 100 ASP A N 1
ATOM 794 C CA . ASP A 1 100 ? 7.560 13.866 -4.213 1.00 77.81 100 ASP A CA 1
ATOM 795 C C . ASP A 1 100 ? 6.446 13.000 -4.827 1.00 77.81 100 ASP A C 1
ATOM 797 O O . ASP A 1 100 ? 6.651 12.178 -5.731 1.00 77.81 100 ASP A O 1
ATOM 801 N N . SER A 1 101 ? 5.228 13.178 -4.320 1.00 74.12 101 SER A N 1
ATOM 802 C CA . SER A 1 101 ? 4.022 12.589 -4.899 1.00 74.12 101 SER A CA 1
ATOM 803 C C . SER A 1 101 ? 3.560 13.384 -6.116 1.00 74.12 101 SER A C 1
ATOM 805 O O . SER A 1 101 ? 3.549 14.612 -6.087 1.00 74.12 101 SER A O 1
ATOM 807 N N . THR A 1 102 ? 3.103 12.685 -7.148 1.00 77.81 102 THR A N 1
ATOM 808 C CA . THR A 1 102 ? 2.346 13.293 -8.252 1.00 77.81 102 THR A CA 1
ATOM 809 C C . THR A 1 102 ? 0.948 13.713 -7.786 1.00 77.81 102 THR A C 1
ATOM 811 O O . THR A 1 102 ? 0.426 13.157 -6.817 1.00 77.81 102 THR A O 1
ATOM 814 N N . ASP A 1 103 ? 0.301 14.638 -8.501 1.00 77.56 103 ASP A N 1
ATOM 815 C CA . ASP A 1 103 ? -1.069 15.077 -8.183 1.00 77.56 103 ASP A CA 1
ATOM 816 C C . ASP A 1 103 ? -2.062 13.903 -8.150 1.00 77.56 103 ASP A C 1
ATOM 818 O O . ASP A 1 103 ? -2.901 13.810 -7.254 1.00 77.56 103 ASP A O 1
ATOM 822 N N . THR A 1 104 ? -1.918 12.958 -9.084 1.00 75.31 104 THR A N 1
ATOM 823 C CA . THR A 1 104 ? -2.748 11.749 -9.165 1.00 75.31 104 THR A CA 1
ATOM 824 C C . THR A 1 104 ? -2.543 10.820 -7.967 1.00 75.31 104 THR A C 1
ATOM 826 O O . THR A 1 104 ? -3.514 10.308 -7.409 1.00 75.31 104 THR A O 1
ATOM 829 N N . GLU A 1 105 ? -1.294 10.601 -7.538 1.00 79.69 105 GLU A N 1
ATOM 830 C CA . GLU A 1 105 ? -1.007 9.828 -6.322 1.00 79.69 105 GLU A CA 1
ATOM 831 C C . GLU A 1 105 ? -1.599 10.525 -5.093 1.00 79.69 105 GLU A C 1
ATOM 833 O O . GLU A 1 105 ? -2.267 9.882 -4.286 1.00 79.69 105 GLU A O 1
ATOM 838 N N . ALA A 1 106 ? -1.403 11.840 -4.973 1.00 85.94 106 ALA A N 1
ATOM 839 C CA . ALA A 1 106 ? -1.908 12.621 -3.852 1.00 85.94 106 ALA A CA 1
ATOM 840 C C . ALA A 1 106 ? -3.443 12.585 -3.766 1.00 85.94 106 ALA A C 1
ATOM 842 O O . ALA A 1 106 ? -3.989 12.418 -2.676 1.00 85.94 106 ALA A O 1
ATOM 843 N N . GLU A 1 107 ? -4.150 12.698 -4.894 1.00 87.81 107 GLU A N 1
ATOM 844 C CA . GLU A 1 107 ? -5.611 12.559 -4.951 1.00 87.81 107 GLU A CA 1
ATOM 845 C C . GLU A 1 107 ? -6.062 11.144 -4.555 1.00 87.81 107 GLU A C 1
ATOM 847 O O . GLU A 1 107 ? -6.959 10.993 -3.728 1.00 87.81 107 GLU A O 1
ATOM 852 N N . SER A 1 108 ? -5.394 10.101 -5.062 1.00 85.94 108 SER A N 1
ATOM 853 C CA . SER A 1 108 ? -5.698 8.707 -4.703 1.00 85.94 108 SER A CA 1
ATOM 854 C C . SER A 1 108 ? -5.533 8.449 -3.200 1.00 85.94 108 SER A C 1
ATOM 856 O O . SER A 1 108 ? -6.404 7.844 -2.568 1.00 85.94 108 SER A O 1
ATOM 858 N N . TYR A 1 109 ? -4.453 8.952 -2.595 1.00 89.75 109 TYR A N 1
ATOM 859 C CA . TYR A 1 109 ? -4.242 8.855 -1.151 1.00 89.75 109 TYR A CA 1
ATOM 860 C C . TYR A 1 109 ? -5.288 9.655 -0.369 1.00 89.75 109 TYR A C 1
ATOM 862 O O . TYR A 1 109 ? -5.865 9.108 0.569 1.00 89.75 109 TYR A O 1
ATOM 870 N N . ARG A 1 110 ? -5.602 10.895 -0.772 1.00 94.19 110 ARG A N 1
ATOM 871 C CA . ARG A 1 110 ? -6.658 11.703 -0.134 1.00 94.19 110 ARG A CA 1
ATOM 872 C C . ARG A 1 110 ? -8.013 10.996 -0.155 1.00 94.19 110 ARG A C 1
ATOM 874 O O . ARG A 1 110 ? -8.680 10.943 0.877 1.00 94.19 110 ARG A O 1
ATOM 881 N N . ALA A 1 111 ? -8.388 10.395 -1.283 1.00 93.50 111 ALA A N 1
ATOM 882 C CA . ALA A 1 111 ? -9.627 9.634 -1.402 1.00 93.50 111 ALA A CA 1
ATOM 883 C C . ALA A 1 111 ? -9.662 8.432 -0.441 1.00 93.50 111 ALA A C 1
ATOM 885 O O . ALA A 1 111 ? -10.651 8.233 0.263 1.00 93.50 111 ALA A O 1
ATOM 886 N N . LYS A 1 112 ? -8.572 7.657 -0.349 1.00 94.88 112 LYS A N 1
ATOM 887 C CA . LYS A 1 112 ? -8.478 6.518 0.584 1.00 94.88 112 LYS A CA 1
ATOM 888 C C . LYS A 1 112 ? -8.520 6.963 2.047 1.00 94.88 112 LYS A C 1
ATOM 890 O O . LYS A 1 112 ? -9.230 6.348 2.838 1.00 94.88 112 LYS A O 1
ATOM 895 N N . ILE A 1 113 ? -7.819 8.043 2.396 1.00 97.25 113 ILE A N 1
ATOM 896 C CA . ILE A 1 113 ? -7.820 8.624 3.749 1.00 97.25 113 ILE A CA 1
ATOM 897 C C . ILE A 1 113 ? -9.240 9.023 4.157 1.00 97.25 113 ILE A C 1
ATOM 899 O O . ILE A 1 113 ? -9.684 8.645 5.237 1.00 97.25 113 ILE A O 1
ATOM 903 N N . ALA A 1 114 ? -9.988 9.694 3.276 1.00 97.50 114 ALA A N 1
ATOM 904 C CA . ALA A 1 114 ? -11.369 10.086 3.556 1.00 97.50 114 ALA A CA 1
ATOM 905 C C . ALA A 1 114 ? -12.283 8.877 3.832 1.00 97.50 114 ALA A C 1
ATOM 907 O O . ALA A 1 114 ? -13.173 8.949 4.680 1.00 97.50 114 ALA A O 1
ATOM 908 N N . VAL A 1 115 ? -12.062 7.748 3.151 1.00 96.75 115 VAL A N 1
ATOM 909 C CA . VAL A 1 115 ? -12.814 6.505 3.389 1.00 96.75 115 VAL A CA 1
ATOM 910 C C . VAL A 1 115 ? -12.444 5.873 4.740 1.00 96.75 115 VAL A C 1
ATOM 912 O O . VAL A 1 115 ? -13.336 5.412 5.454 1.00 96.75 115 VAL A O 1
ATOM 915 N N . VAL A 1 116 ? -11.163 5.888 5.135 1.00 96.75 116 VAL A N 1
ATOM 916 C CA . VAL A 1 116 ? -10.732 5.440 6.478 1.00 96.75 116 VAL A CA 1
ATOM 917 C C . VAL A 1 116 ? -11.349 6.323 7.562 1.00 96.75 116 VAL A C 1
ATOM 919 O O . VAL A 1 116 ? -11.919 5.809 8.521 1.00 96.75 116 VAL A O 1
ATOM 922 N N . GLU A 1 117 ? -11.316 7.640 7.381 1.00 96.94 117 GLU A N 1
ATOM 923 C CA . GLU A 1 117 ? -11.887 8.605 8.322 1.00 96.94 117 GLU A CA 1
ATOM 924 C C . GLU A 1 117 ? -13.403 8.391 8.504 1.00 96.94 117 GLU A C 1
ATOM 926 O O . GLU A 1 117 ? -13.923 8.400 9.621 1.00 96.94 117 GLU A O 1
ATOM 931 N N . GLN A 1 118 ? -14.132 8.120 7.416 1.00 96.06 118 GLN A N 1
ATOM 932 C CA . GLN A 1 118 ? -15.551 7.752 7.481 1.00 96.06 118 GLN A CA 1
ATOM 933 C C . GLN A 1 118 ? -15.781 6.454 8.265 1.00 96.06 118 GLN A C 1
ATOM 935 O O . GLN A 1 118 ? -16.739 6.364 9.035 1.00 96.06 118 GLN A O 1
ATOM 940 N N . ALA A 1 119 ? -14.917 5.453 8.091 1.00 95.06 119 ALA A N 1
ATOM 941 C CA . ALA A 1 119 ? -15.000 4.195 8.823 1.00 95.06 119 ALA A CA 1
ATOM 942 C C . ALA A 1 119 ? -14.687 4.363 10.321 1.00 95.06 119 ALA A C 1
ATOM 944 O O . ALA A 1 119 ? -15.362 3.745 11.147 1.00 95.06 119 ALA A O 1
ATOM 945 N N . GLN A 1 120 ? -13.752 5.247 10.682 1.00 95.62 120 GLN A N 1
ATOM 946 C CA . GLN A 1 120 ? -13.494 5.634 12.073 1.00 95.62 120 GLN A CA 1
ATOM 947 C C . GLN A 1 120 ? -14.698 6.354 12.689 1.00 95.62 120 GLN A C 1
ATOM 949 O O . GLN A 1 120 ? -15.158 5.975 13.764 1.00 95.62 120 GLN A O 1
ATOM 954 N N . ARG A 1 121 ? -15.292 7.327 11.980 1.00 94.88 121 ARG A N 1
ATOM 955 C CA . ARG A 1 121 ? -16.522 8.015 12.425 1.00 94.88 121 ARG A CA 1
ATOM 956 C C . ARG A 1 121 ? -17.705 7.063 12.617 1.00 94.88 121 ARG A C 1
ATOM 958 O O . ARG A 1 121 ? -18.567 7.322 13.450 1.00 94.88 121 ARG A O 1
ATOM 965 N N . ALA A 1 122 ? -17.741 5.965 11.865 1.00 93.56 122 ALA A N 1
ATOM 966 C CA . ALA A 1 122 ? -18.737 4.905 12.001 1.00 93.56 122 ALA A CA 1
ATOM 967 C C . ALA A 1 122 ? -18.396 3.857 13.083 1.00 93.56 122 ALA A C 1
ATOM 969 O O . ALA A 1 122 ? -19.139 2.889 13.227 1.00 93.56 122 ALA A O 1
ATOM 970 N N . GLY A 1 123 ? -17.277 4.002 13.805 1.00 92.06 123 GLY A N 1
ATOM 971 C CA . GLY A 1 123 ? -16.832 3.061 14.840 1.00 92.06 123 GLY A CA 1
ATOM 972 C C . GLY A 1 123 ? -16.350 1.705 14.311 1.00 92.06 123 GLY A C 1
ATOM 973 O O . GLY A 1 123 ? -16.237 0.754 15.079 1.00 92.06 123 GLY A O 1
ATOM 974 N N . ARG A 1 124 ? -16.089 1.586 13.002 1.00 92.31 124 ARG A N 1
ATOM 975 C CA . ARG A 1 124 ? -15.649 0.332 12.359 1.00 92.31 124 ARG A CA 1
ATOM 976 C C . ARG A 1 124 ? -14.134 0.135 12.405 1.00 92.31 124 ARG A C 1
ATOM 978 O O . ARG A 1 124 ? -13.667 -0.995 12.300 1.00 92.31 124 ARG A O 1
ATOM 985 N N . ILE A 1 125 ? -13.385 1.225 12.551 1.00 93.75 125 ILE A N 1
ATOM 986 C CA . ILE A 1 125 ? -11.928 1.252 12.714 1.00 93.75 125 ILE A CA 1
ATOM 987 C C . ILE A 1 125 ? -11.616 2.046 13.982 1.00 93.75 125 ILE A C 1
ATOM 989 O O . ILE A 1 125 ? -12.282 3.047 14.249 1.00 93.75 125 ILE A O 1
ATOM 993 N N . ASP A 1 126 ? -10.604 1.617 14.738 1.00 90.06 126 ASP A N 1
ATOM 994 C CA . ASP A 1 126 ? -10.101 2.374 15.887 1.00 90.06 126 ASP A CA 1
ATOM 995 C C . ASP A 1 126 ? -9.713 3.814 15.494 1.00 90.06 126 ASP A C 1
ATOM 997 O O . ASP A 1 126 ? -8.999 4.047 14.514 1.00 90.06 126 ASP A O 1
ATOM 1001 N N . ALA A 1 127 ? -10.179 4.789 16.273 1.00 90.88 127 ALA A N 1
ATOM 1002 C CA . ALA A 1 127 ? -9.881 6.206 16.097 1.00 90.88 127 ALA A CA 1
ATOM 1003 C C . ALA A 1 127 ? -8.618 6.671 16.854 1.00 90.88 127 ALA A C 1
ATOM 1005 O O . ALA A 1 127 ? -8.326 7.863 16.873 1.00 90.88 127 ALA A O 1
ATOM 1006 N N . ALA A 1 128 ? -7.867 5.759 17.486 1.00 91.56 128 ALA A N 1
ATOM 1007 C CA . ALA A 1 128 ? -6.648 6.077 18.231 1.00 91.56 128 ALA A CA 1
ATOM 1008 C C . ALA A 1 128 ? -5.490 6.578 17.349 1.00 91.56 128 ALA A C 1
ATOM 1010 O O . ALA A 1 128 ? -4.605 7.276 17.845 1.00 91.56 128 ALA A O 1
ATOM 1011 N N . LEU A 1 129 ? -5.478 6.214 16.064 1.00 93.19 129 LEU A N 1
ATOM 1012 C CA . LEU A 1 129 ? -4.480 6.646 15.085 1.00 93.19 129 LEU A CA 1
ATOM 1013 C C . LEU A 1 129 ? -5.112 7.552 14.028 1.00 93.19 129 LEU A C 1
ATOM 1015 O O . LEU A 1 129 ? -6.272 7.368 13.653 1.00 93.19 129 LEU A O 1
ATOM 1019 N N . ASP A 1 130 ? -4.322 8.491 13.508 1.00 96.38 130 ASP A N 1
ATOM 1020 C CA . ASP A 1 130 ? -4.729 9.324 12.379 1.00 96.38 130 ASP A CA 1
ATOM 1021 C C . ASP A 1 130 ? -5.029 8.442 11.144 1.00 96.38 130 ASP A C 1
ATOM 1023 O O . ASP A 1 130 ? -4.285 7.489 10.870 1.00 96.38 130 ASP A O 1
ATOM 1027 N N . PRO A 1 131 ? -6.101 8.709 10.373 1.00 96.50 131 PRO A N 1
ATOM 1028 C CA . PRO A 1 131 ? -6.444 7.912 9.194 1.00 96.50 131 PRO A CA 1
ATOM 1029 C C . PRO A 1 131 ? -5.324 7.869 8.138 1.00 96.50 131 PRO A C 1
ATOM 1031 O O . PRO A 1 131 ? -5.172 6.855 7.447 1.00 96.50 131 PRO A O 1
ATOM 1034 N N . ALA A 1 132 ? -4.517 8.929 8.013 1.00 96.19 132 ALA A N 1
ATOM 1035 C CA . ALA A 1 132 ? -3.356 8.952 7.127 1.00 96.19 132 ALA A CA 1
ATOM 1036 C C . ALA A 1 132 ? -2.235 8.031 7.627 1.00 96.19 132 ALA A C 1
ATOM 1038 O O . ALA A 1 132 ? -1.613 7.325 6.823 1.00 96.19 132 ALA A O 1
ATOM 1039 N N . ASP A 1 133 ? -2.021 7.972 8.941 1.00 96.69 133 ASP A N 1
ATOM 1040 C CA . ASP A 1 133 ? -1.058 7.057 9.554 1.00 96.69 133 ASP A CA 1
ATOM 1041 C C . ASP A 1 133 ? -1.506 5.601 9.404 1.00 96.69 133 ASP A C 1
ATOM 1043 O O . ASP A 1 133 ? -0.698 4.748 9.035 1.00 96.69 133 ASP A O 1
ATOM 1047 N N . ILE A 1 134 ? -2.800 5.305 9.585 1.00 95.69 134 ILE A N 1
ATOM 1048 C CA . ILE A 1 134 ? -3.359 3.965 9.339 1.00 95.69 134 ILE A CA 1
ATOM 1049 C C . ILE A 1 134 ? -3.075 3.529 7.903 1.00 95.69 134 ILE A C 1
ATOM 1051 O O . ILE A 1 134 ? -2.529 2.445 7.684 1.00 95.69 134 ILE A O 1
ATOM 1055 N N . LEU A 1 135 ? -3.403 4.368 6.915 1.00 95.25 135 LEU A N 1
ATOM 1056 C CA . LEU A 1 135 ? -3.162 4.035 5.513 1.00 95.25 135 LEU A CA 1
ATOM 1057 C C . LEU A 1 135 ? -1.665 3.838 5.231 1.00 95.25 135 LEU A C 1
ATOM 1059 O O . LEU A 1 135 ? -1.286 2.897 4.530 1.00 95.25 135 LEU A O 1
ATOM 1063 N N . THR A 1 136 ? -0.809 4.684 5.805 1.00 94.62 136 THR A N 1
ATOM 1064 C CA . THR A 1 136 ? 0.650 4.577 5.674 1.00 94.62 136 THR A CA 1
ATOM 1065 C C . THR A 1 136 ? 1.169 3.263 6.254 1.00 94.62 136 THR A C 1
ATOM 1067 O O . THR A 1 136 ? 1.941 2.565 5.594 1.00 94.62 136 THR A O 1
ATOM 1070 N N . LEU A 1 137 ? 0.710 2.874 7.445 1.00 95.81 137 LEU A N 1
ATOM 1071 C CA . LEU A 1 137 ? 1.082 1.619 8.097 1.00 95.81 137 LEU A CA 1
ATOM 1072 C C . LEU A 1 137 ? 0.592 0.403 7.310 1.00 95.81 137 LEU A C 1
ATOM 1074 O O . LEU A 1 137 ? 1.361 -0.533 7.102 1.00 95.81 137 LEU A O 1
ATOM 1078 N N . VAL A 1 138 ? -0.649 0.424 6.818 1.00 95.94 138 VAL A N 1
ATOM 1079 C CA . VAL A 1 138 ? -1.208 -0.637 5.966 1.00 95.94 138 VAL A CA 1
ATOM 1080 C C . VAL A 1 138 ? -0.345 -0.839 4.719 1.00 95.94 138 VAL A C 1
ATOM 1082 O O . VAL A 1 138 ? 0.054 -1.967 4.411 1.00 95.94 138 VAL A O 1
ATOM 1085 N N . MET A 1 139 ? 0.002 0.249 4.025 1.00 92.56 139 MET A N 1
ATOM 1086 C CA . MET A 1 139 ? 0.861 0.184 2.841 1.00 92.56 139 MET A CA 1
ATOM 1087 C C . MET A 1 139 ? 2.280 -0.276 3.196 1.00 92.56 139 MET A C 1
ATOM 1089 O O . MET A 1 139 ? 2.818 -1.154 2.524 1.00 92.56 139 MET A O 1
ATOM 1093 N N . GLY A 1 140 ? 2.872 0.250 4.270 1.00 92.94 140 GLY A N 1
ATOM 1094 C CA . GLY A 1 140 ? 4.215 -0.116 4.718 1.00 92.94 140 GLY A CA 1
ATOM 1095 C C . GLY A 1 140 ? 4.333 -1.591 5.110 1.00 92.94 140 GLY A C 1
ATOM 1096 O O . GLY A 1 140 ? 5.253 -2.276 4.666 1.00 92.94 140 GLY A O 1
ATOM 1097 N N . LEU A 1 141 ? 3.369 -2.113 5.874 1.00 94.94 141 LEU A N 1
ATOM 1098 C CA . LEU A 1 141 ? 3.322 -3.522 6.279 1.00 94.94 141 LEU A CA 1
ATOM 1099 C C . LEU A 1 141 ? 3.196 -4.451 5.068 1.00 94.94 141 LEU A C 1
ATOM 1101 O O . LEU A 1 141 ? 3.916 -5.445 4.982 1.00 94.94 141 LEU A O 1
ATOM 1105 N N . SER A 1 142 ? 2.358 -4.087 4.095 1.00 93.00 142 SER A N 1
ATOM 1106 C CA . SER A 1 142 ? 2.178 -4.855 2.854 1.00 93.00 142 SER A CA 1
ATOM 1107 C C . SER A 1 142 ? 3.460 -4.949 2.012 1.00 93.00 142 SER A C 1
ATOM 1109 O O . SER A 1 142 ? 3.623 -5.876 1.222 1.00 93.00 142 SER A O 1
ATOM 1111 N N . GLN A 1 143 ? 4.387 -4.001 2.180 1.00 89.19 143 GLN A N 1
ATOM 1112 C CA . GLN A 1 143 ? 5.617 -3.872 1.389 1.00 89.19 143 GLN A CA 1
ATOM 1113 C C . GLN A 1 143 ? 6.885 -4.277 2.160 1.00 89.19 143 GLN A C 1
ATOM 1115 O O . GLN A 1 143 ? 7.966 -4.367 1.571 1.00 89.19 143 GLN A O 1
ATOM 1120 N N . ALA A 1 144 ? 6.770 -4.550 3.463 1.00 89.12 144 ALA A N 1
ATOM 1121 C CA . ALA A 1 144 ? 7.898 -4.631 4.390 1.00 89.12 144 ALA A CA 1
ATOM 1122 C C . ALA A 1 144 ? 9.011 -5.597 3.941 1.00 89.12 144 ALA A C 1
ATOM 1124 O O . ALA A 1 144 ? 10.196 -5.261 3.988 1.00 89.12 144 ALA A O 1
ATOM 1125 N N . TRP A 1 145 ? 8.649 -6.782 3.442 1.00 83.81 145 TRP A N 1
ATOM 1126 C CA . TRP A 1 145 ? 9.620 -7.810 3.041 1.00 83.81 145 TRP A CA 1
ATOM 1127 C C . TRP A 1 145 ? 10.365 -7.512 1.742 1.00 83.81 145 TRP A C 1
ATOM 1129 O O . TRP A 1 145 ? 11.420 -8.096 1.505 1.00 83.81 145 TRP A O 1
ATOM 1139 N N . PHE A 1 146 ? 9.871 -6.585 0.926 1.00 78.00 146 PHE A N 1
ATOM 1140 C CA . PHE A 1 146 ? 10.554 -6.191 -0.301 1.00 78.00 146 PHE A CA 1
ATOM 1141 C C . PHE A 1 146 ? 11.644 -5.141 -0.058 1.00 78.00 146 PHE A C 1
ATOM 1143 O O . PHE A 1 146 ? 12.622 -5.097 -0.800 1.00 78.00 146 PHE A O 1
ATOM 1150 N N . GLY A 1 147 ? 11.498 -4.323 0.990 1.00 73.88 147 GLY A N 1
ATOM 1151 C CA . GLY A 1 147 ? 12.541 -3.403 1.455 1.00 73.88 147 GLY A CA 1
ATOM 1152 C C . GLY A 1 147 ? 13.579 -4.070 2.364 1.00 73.88 147 GLY A C 1
ATOM 1153 O O . GLY A 1 147 ? 14.688 -3.566 2.513 1.00 73.88 147 GLY A O 1
ATOM 1154 N N . ALA A 1 148 ? 13.258 -5.232 2.939 1.00 74.19 148 ALA A N 1
ATOM 1155 C CA . ALA A 1 148 ? 14.105 -5.955 3.887 1.00 74.19 148 ALA A CA 1
ATOM 1156 C C . ALA A 1 148 ? 15.197 -6.826 3.225 1.00 74.19 148 ALA A C 1
ATOM 1158 O O . ALA A 1 148 ? 15.559 -7.872 3.764 1.00 74.19 148 ALA A O 1
ATOM 1159 N N . VAL A 1 149 ? 15.723 -6.431 2.060 1.00 65.06 149 VAL A N 1
ATOM 1160 C CA . VAL A 1 149 ? 16.763 -7.187 1.334 1.00 65.06 149 VAL A CA 1
ATOM 1161 C C . VAL A 1 149 ? 17.978 -7.424 2.241 1.00 65.06 149 VAL A C 1
ATOM 1163 O O . VAL A 1 149 ? 18.524 -6.485 2.813 1.00 65.06 149 VAL A O 1
ATOM 1166 N N . GLY A 1 150 ? 18.397 -8.684 2.389 1.00 57.94 150 GLY A N 1
ATOM 1167 C CA . GLY A 1 150 ? 19.495 -9.077 3.285 1.00 57.94 150 GLY A CA 1
ATOM 1168 C C . GLY A 1 150 ? 19.092 -9.296 4.750 1.00 57.94 150 GLY A C 1
ATOM 1169 O O . GLY A 1 150 ? 19.928 -9.699 5.554 1.00 57.94 150 GLY A O 1
ATOM 1170 N N . SER A 1 151 ? 17.822 -9.082 5.112 1.00 62.00 151 SER A N 1
ATOM 1171 C CA . SER A 1 151 ? 17.288 -9.523 6.403 1.00 62.00 151 SER A CA 1
ATOM 1172 C C . SER A 1 151 ? 17.189 -11.054 6.443 1.00 62.00 151 SER A C 1
ATOM 1174 O O . SER A 1 151 ? 16.720 -11.649 5.467 1.00 62.00 151 SER A O 1
ATOM 1176 N N . PRO A 1 152 ? 17.491 -11.708 7.584 1.00 54.59 152 PRO A N 1
ATOM 1177 C CA . PRO A 1 152 ? 17.264 -13.146 7.763 1.00 54.59 152 PRO A CA 1
ATOM 1178 C C . PRO A 1 152 ? 15.824 -13.576 7.445 1.00 54.59 152 PRO A C 1
ATOM 1180 O O . PRO A 1 152 ? 15.572 -14.716 7.060 1.00 54.59 152 PRO A O 1
ATOM 1183 N N . ALA A 1 153 ? 14.858 -12.661 7.591 1.00 58.12 153 ALA A N 1
ATOM 1184 C CA . ALA A 1 153 ? 13.457 -12.918 7.280 1.00 58.12 153 ALA A CA 1
ATOM 1185 C C . ALA A 1 153 ? 13.133 -12.854 5.776 1.00 58.12 153 ALA A C 1
ATOM 1187 O O . ALA A 1 153 ? 12.144 -13.465 5.373 1.00 58.12 153 ALA A O 1
ATOM 1188 N N . ALA A 1 154 ? 13.938 -12.144 4.976 1.00 56.78 154 ALA A N 1
ATOM 1189 C CA . ALA A 1 154 ? 13.775 -11.981 3.530 1.00 56.78 154 ALA A CA 1
ATOM 1190 C C . ALA A 1 154 ? 14.502 -13.063 2.709 1.00 56.78 154 ALA A C 1
ATOM 1192 O O . ALA A 1 154 ? 14.189 -13.233 1.534 1.00 56.78 154 ALA A O 1
ATOM 1193 N N . GLY A 1 155 ? 15.403 -13.840 3.319 1.00 55.41 155 GLY A N 1
ATOM 1194 C CA . GLY A 1 155 ? 16.120 -14.935 2.656 1.00 55.41 155 GLY A CA 1
ATOM 1195 C C . GLY A 1 155 ? 17.028 -14.489 1.501 1.00 55.41 155 GLY A C 1
ATOM 1196 O O . GLY A 1 155 ? 17.136 -13.307 1.176 1.00 55.41 155 GLY A O 1
ATOM 1197 N N . ASP A 1 156 ? 17.673 -15.462 0.859 1.00 49.50 156 ASP A N 1
ATOM 1198 C CA . ASP A 1 156 ? 18.824 -15.215 -0.027 1.00 49.50 156 ASP A CA 1
ATOM 1199 C C . ASP A 1 156 ? 18.448 -14.879 -1.486 1.00 49.50 156 ASP A C 1
ATOM 1201 O O . ASP A 1 156 ? 19.320 -14.792 -2.348 1.00 49.50 156 ASP A O 1
ATOM 1205 N N . GLY A 1 157 ? 17.157 -14.710 -1.800 1.00 49.88 157 GLY A N 1
ATOM 1206 C CA . GLY A 1 157 ? 16.687 -14.885 -3.182 1.00 49.88 157 GLY A CA 1
ATOM 1207 C C . GLY A 1 157 ? 15.879 -13.770 -3.833 1.00 49.88 157 GLY A C 1
ATOM 1208 O O . GLY A 1 157 ? 15.717 -13.831 -5.043 1.00 49.88 157 GLY A O 1
ATOM 1209 N N . GLY A 1 158 ? 15.356 -12.783 -3.097 1.00 55.19 158 GLY A N 1
ATOM 1210 C CA . GLY A 1 158 ? 14.413 -11.804 -3.658 1.00 55.19 158 GLY A CA 1
ATOM 1211 C C . GLY A 1 158 ? 13.132 -12.459 -4.200 1.00 55.19 158 GLY A C 1
ATOM 1212 O O . GLY A 1 158 ? 13.124 -13.068 -5.257 1.00 55.19 158 GLY A O 1
ATOM 1213 N N . THR A 1 159 ? 12.006 -12.338 -3.500 1.00 58.78 159 THR A N 1
ATOM 1214 C CA . THR A 1 159 ? 10.676 -12.888 -3.873 1.00 58.78 159 THR A CA 1
ATOM 1215 C C . THR A 1 159 ? 10.549 -14.397 -4.150 1.00 58.78 159 THR A C 1
ATOM 1217 O O . THR A 1 159 ? 9.439 -14.912 -4.084 1.00 58.78 159 THR A O 1
ATOM 1220 N N . GLY A 1 160 ? 11.639 -15.142 -4.360 1.00 67.69 160 GLY A N 1
ATOM 1221 C CA . GLY A 1 160 ? 11.672 -16.600 -4.530 1.00 67.69 160 GLY A CA 1
ATOM 1222 C C . GLY A 1 160 ? 11.480 -17.373 -3.223 1.00 67.69 160 GLY A C 1
ATOM 1223 O O . GLY A 1 160 ? 12.220 -18.311 -2.932 1.00 67.69 160 GLY A O 1
ATOM 1224 N N . TRP A 1 161 ? 10.537 -16.941 -2.392 1.00 77.88 161 TRP A N 1
ATOM 1225 C CA . TRP A 1 161 ? 10.229 -17.588 -1.124 1.00 77.88 161 TRP A CA 1
ATOM 1226 C C . TRP A 1 161 ? 9.470 -18.903 -1.352 1.00 77.88 161 TRP A C 1
ATOM 1228 O O . TRP A 1 161 ? 8.552 -18.935 -2.173 1.00 77.88 161 TRP A O 1
ATOM 1238 N N . PRO A 1 162 ? 9.772 -19.976 -0.594 1.00 84.50 162 PRO A N 1
ATOM 1239 C CA . PRO A 1 162 ? 8.939 -21.173 -0.590 1.00 84.50 162 PRO A CA 1
ATOM 1240 C C . PRO A 1 162 ? 7.479 -20.832 -0.238 1.00 84.50 162 PRO A C 1
ATOM 1242 O O . PRO A 1 162 ? 7.264 -19.939 0.593 1.00 84.50 162 PRO A O 1
ATOM 1245 N N . PRO A 1 163 ? 6.478 -21.559 -0.772 1.00 87.38 163 PRO A N 1
ATOM 1246 C CA . PRO A 1 163 ? 5.060 -21.263 -0.539 1.00 87.38 163 PRO A CA 1
ATOM 1247 C C . PRO A 1 163 ? 4.686 -21.115 0.942 1.00 87.38 163 PRO A C 1
ATOM 1249 O O . PRO A 1 163 ? 3.956 -20.205 1.325 1.00 87.38 163 PRO A O 1
ATOM 1252 N N . GLU A 1 164 ? 5.260 -21.945 1.815 1.00 87.81 164 GLU A N 1
ATOM 1253 C CA . GLU A 1 164 ? 5.020 -21.861 3.258 1.00 87.81 164 GLU A CA 1
ATOM 1254 C C . GLU A 1 164 ? 5.546 -20.565 3.891 1.00 87.81 164 GLU A C 1
ATOM 1256 O O . GLU A 1 164 ? 4.960 -20.048 4.843 1.00 87.81 164 GLU A O 1
ATOM 1261 N N . ARG A 1 165 ? 6.672 -20.034 3.395 1.00 86.62 165 ARG A N 1
ATOM 1262 C CA . ARG A 1 165 ? 7.226 -18.756 3.867 1.00 86.62 165 ARG A CA 1
ATOM 1263 C C . ARG A 1 165 ? 6.366 -17.593 3.401 1.00 86.62 165 ARG A C 1
ATOM 1265 O O . ARG A 1 165 ? 6.069 -16.729 4.221 1.00 86.62 165 ARG A O 1
ATOM 1272 N N . LEU A 1 166 ? 5.924 -17.609 2.142 1.00 88.38 166 LEU A N 1
ATOM 1273 C CA . LEU A 1 166 ? 4.972 -16.629 1.610 1.00 88.38 166 LEU A CA 1
ATOM 1274 C C . LEU A 1 166 ? 3.704 -16.569 2.461 1.00 88.38 166 LEU A C 1
ATOM 1276 O O . LEU A 1 166 ? 3.324 -15.492 2.91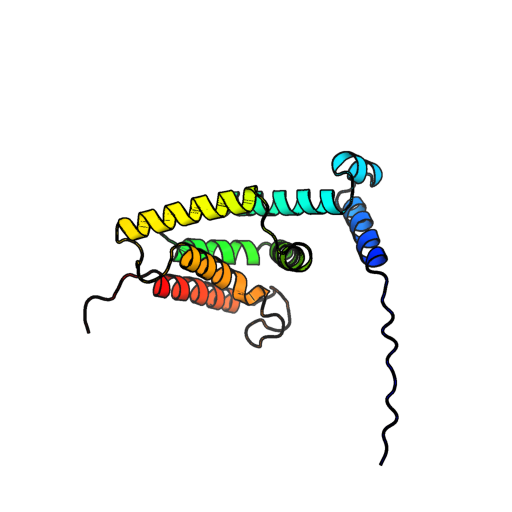6 1.00 88.38 166 LEU A O 1
ATOM 1280 N N . ALA A 1 167 ? 3.110 -17.727 2.761 1.00 92.25 167 ALA A N 1
ATOM 1281 C CA . ALA A 1 167 ? 1.915 -17.813 3.594 1.00 92.25 167 ALA A CA 1
ATOM 1282 C C . ALA A 1 167 ? 2.136 -17.224 4.999 1.00 92.25 167 ALA A C 1
ATOM 1284 O O . ALA A 1 167 ? 1.286 -16.489 5.501 1.00 92.25 167 ALA A O 1
ATOM 1285 N N . ARG A 1 168 ? 3.296 -17.483 5.624 1.00 92.56 168 ARG A N 1
ATOM 1286 C CA . ARG A 1 168 ? 3.642 -16.902 6.934 1.00 92.56 168 ARG A CA 1
ATOM 1287 C C . ARG A 1 168 ? 3.821 -15.385 6.883 1.00 92.56 168 ARG A C 1
ATOM 1289 O O . ARG A 1 168 ? 3.365 -14.702 7.795 1.00 92.56 168 ARG A O 1
ATOM 1296 N N . HIS A 1 169 ? 4.460 -14.854 5.842 1.00 91.75 169 HIS A N 1
ATOM 1297 C CA . HIS A 1 169 ? 4.615 -13.407 5.662 1.00 91.75 169 HIS A CA 1
ATOM 1298 C C . HIS A 1 169 ? 3.265 -12.726 5.452 1.00 91.75 169 HIS A C 1
ATOM 1300 O O . HIS A 1 169 ? 2.940 -11.785 6.171 1.00 91.75 169 HIS A O 1
ATOM 1306 N N . ARG A 1 170 ? 2.436 -13.278 4.563 1.00 94.62 170 ARG A N 1
ATOM 1307 C CA . ARG A 1 170 ? 1.070 -12.809 4.336 1.00 94.62 170 ARG A CA 1
ATOM 1308 C C . ARG A 1 170 ? 0.246 -12.805 5.626 1.00 94.62 170 ARG A C 1
ATOM 1310 O O . ARG A 1 170 ? -0.386 -11.804 5.946 1.00 94.62 170 ARG A O 1
ATOM 1317 N N . ALA A 1 171 ? 0.287 -13.892 6.400 1.00 96.50 171 ALA A N 1
ATOM 1318 C CA . ALA A 1 171 ? -0.420 -13.981 7.678 1.00 96.50 171 ALA A CA 1
ATOM 1319 C C . ALA A 1 171 ? 0.062 -12.927 8.688 1.00 96.50 171 ALA A C 1
ATOM 1321 O O . ALA A 1 171 ? -0.755 -12.340 9.394 1.00 96.50 171 ALA A O 1
ATOM 1322 N N . ALA A 1 172 ? 1.369 -12.646 8.730 1.00 95.62 172 ALA A N 1
ATOM 1323 C CA . ALA A 1 172 ? 1.923 -11.602 9.587 1.00 95.62 172 ALA A CA 1
ATOM 1324 C C . ALA A 1 172 ? 1.449 -10.195 9.179 1.00 95.62 172 ALA A C 1
ATOM 1326 O O . ALA A 1 172 ? 1.141 -9.394 10.061 1.00 95.62 172 ALA A O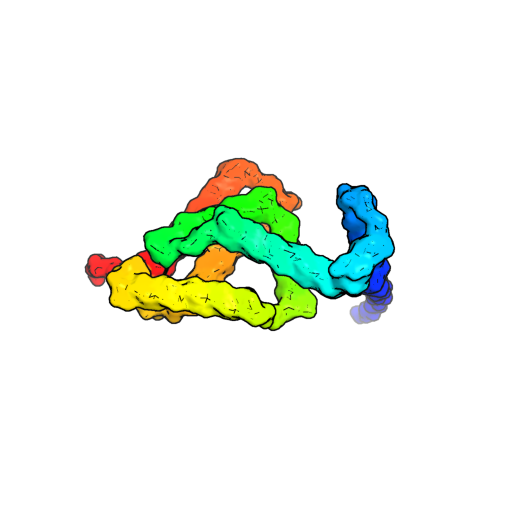 1
ATOM 1327 N N . VAL A 1 173 ? 1.348 -9.902 7.875 1.00 95.88 173 VAL A N 1
ATOM 1328 C CA . VAL A 1 173 ? 0.792 -8.635 7.358 1.00 95.88 173 VAL A CA 1
ATOM 1329 C C . VAL A 1 173 ? -0.662 -8.473 7.795 1.00 95.88 173 VAL A C 1
ATOM 1331 O O . VAL A 1 173 ? -0.999 -7.486 8.448 1.00 95.88 173 VAL A O 1
ATOM 1334 N N . VAL A 1 174 ? -1.501 -9.467 7.495 1.00 97.75 174 VAL A N 1
ATOM 1335 C CA . VAL A 1 174 ? -2.940 -9.444 7.798 1.00 97.75 174 VAL A CA 1
ATOM 1336 C C . VAL A 1 174 ? -3.179 -9.292 9.302 1.00 97.75 174 VAL A C 1
ATOM 1338 O O . VAL A 1 174 ? -3.942 -8.425 9.719 1.00 97.75 174 VAL A O 1
ATOM 1341 N N . GLU A 1 175 ? -2.499 -10.084 10.135 1.00 97.75 175 GLU A N 1
ATOM 1342 C CA . GLU A 1 175 ? -2.683 -10.026 11.590 1.00 97.75 175 GLU A CA 1
ATOM 1343 C C . GLU A 1 175 ? -2.178 -8.70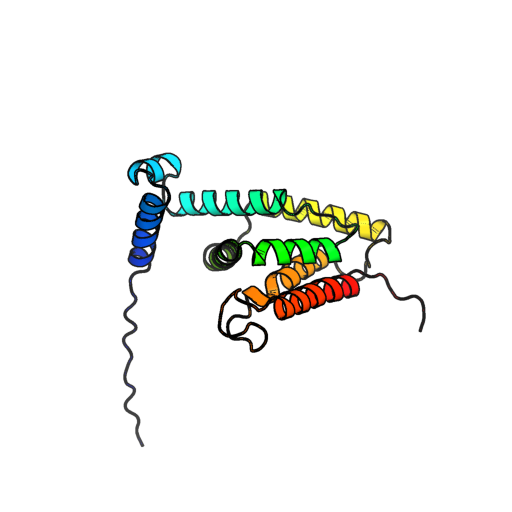8 12.192 1.00 97.75 175 GLU A C 1
ATOM 1345 O O . GLU A 1 175 ? -2.796 -8.182 13.118 1.00 97.75 175 GLU A O 1
ATOM 1350 N N . SER A 1 176 ? -1.084 -8.147 11.670 1.00 96.81 176 SER A N 1
ATOM 1351 C CA . SER A 1 176 ? -0.579 -6.846 12.127 1.00 96.81 176 SER A CA 1
ATOM 1352 C C . SER A 1 176 ? -1.575 -5.735 11.812 1.00 96.81 176 SER A C 1
ATOM 1354 O O . SER A 1 176 ? -1.901 -4.950 12.699 1.00 96.81 176 SER A O 1
ATOM 1356 N N . VAL A 1 177 ? -2.117 -5.714 10.588 1.00 96.88 177 VAL A N 1
ATOM 1357 C CA . VAL A 1 177 ? -3.142 -4.739 10.195 1.00 96.88 177 VAL A CA 1
ATOM 1358 C C . VAL A 1 177 ? -4.400 -4.906 11.040 1.00 96.88 177 VAL A C 1
ATOM 1360 O O . VAL A 1 177 ? -4.884 -3.932 11.605 1.00 96.88 177 VAL A O 1
ATOM 1363 N N . ARG A 1 178 ? -4.869 -6.142 11.246 1.00 96.25 178 ARG A N 1
ATOM 1364 C CA . ARG A 1 178 ? -6.025 -6.417 12.111 1.00 96.25 178 ARG A CA 1
ATOM 1365 C C . ARG A 1 178 ? -5.839 -5.853 13.520 1.00 96.25 178 ARG A C 1
ATOM 1367 O O . ARG A 1 178 ? -6.794 -5.349 14.096 1.00 96.25 178 ARG A O 1
ATOM 1374 N N . ARG A 1 179 ? -4.638 -5.946 14.100 1.00 94.50 179 ARG A N 1
ATOM 1375 C CA . ARG A 1 179 ? -4.363 -5.436 15.455 1.00 94.50 179 ARG A CA 1
ATOM 1376 C C . ARG A 1 179 ? -4.353 -3.918 15.545 1.00 94.50 179 ARG A C 1
ATOM 1378 O O . ARG A 1 179 ? -4.798 -3.411 16.563 1.00 94.50 179 ARG A O 1
ATOM 1385 N N . ILE A 1 180 ? -3.831 -3.225 14.534 1.00 93.25 180 ILE A N 1
ATOM 1386 C CA . ILE A 1 180 ? -3.760 -1.754 14.549 1.00 93.25 180 ILE A CA 1
ATOM 1387 C C . ILE A 1 180 ? -5.097 -1.100 14.181 1.00 93.25 180 ILE A C 1
ATOM 1389 O O . ILE A 1 180 ? -5.299 0.060 14.509 1.00 93.25 180 ILE A O 1
ATOM 1393 N N . THR A 1 181 ? -5.994 -1.818 13.492 1.00 92.81 181 THR A N 1
ATOM 1394 C CA . THR A 1 181 ? -7.307 -1.292 13.083 1.00 92.81 181 THR A CA 1
ATOM 1395 C C . THR A 1 181 ? -8.459 -1.769 13.962 1.00 92.81 181 THR A C 1
ATOM 1397 O O . THR A 1 181 ? -9.542 -1.190 13.897 1.00 92.81 181 THR A O 1
ATOM 1400 N N . ALA A 1 182 ? -8.271 -2.844 14.735 1.00 87.38 182 ALA A N 1
ATOM 1401 C CA . ALA A 1 182 ? -9.280 -3.314 15.676 1.00 87.38 182 ALA A CA 1
ATOM 1402 C C . ALA A 1 182 ? -9.496 -2.257 16.760 1.00 87.38 182 ALA A C 1
ATOM 1404 O O . ALA A 1 182 ? -8.530 -1.843 17.391 1.00 87.38 182 ALA A O 1
ATOM 1405 N N . GLY A 1 183 ? -10.759 -1.867 16.968 1.00 69.62 183 GLY A N 1
ATOM 1406 C CA . GLY A 1 183 ? -11.153 -0.948 18.035 1.00 69.62 183 GLY A CA 1
ATOM 1407 C C . GLY A 1 183 ? -10.681 -1.406 19.421 1.00 69.62 183 GLY A C 1
ATOM 1408 O O . GLY A 1 183 ? -10.300 -2.576 19.589 1.00 69.62 183 GLY A O 1
ATOM 1409 N N . PRO A 1 184 ? -10.744 -0.515 20.427 1.00 58.78 184 PRO A N 1
ATOM 1410 C CA . PRO A 1 184 ? -10.361 -0.840 21.790 1.00 58.78 184 PRO A CA 1
ATOM 1411 C C . PRO A 1 184 ? -11.044 -2.136 22.217 1.00 58.78 184 PRO A C 1
ATOM 1413 O O . PRO A 1 184 ? -12.253 -2.303 22.058 1.00 58.78 184 PRO A O 1
AT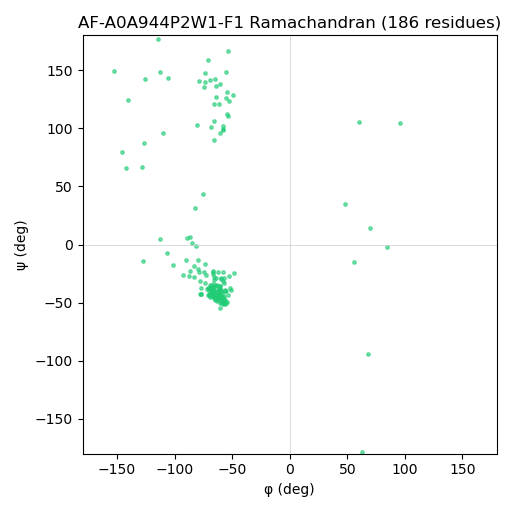OM 1416 N N . ARG A 1 185 ? -10.262 -3.087 22.734 1.00 57.31 185 ARG A N 1
ATOM 1417 C CA . ARG A 1 185 ? -10.852 -4.240 23.409 1.00 57.31 185 ARG A CA 1
ATOM 1418 C C . ARG A 1 185 ? -11.536 -3.699 24.654 1.00 57.31 185 ARG A C 1
ATOM 1420 O O . ARG A 1 185 ? -10.846 -3.328 25.600 1.00 57.31 185 ARG A O 1
ATOM 1427 N N . ASP A 1 186 ? -12.860 -3.642 24.638 1.00 48.56 186 ASP A N 1
ATOM 1428 C CA . ASP A 1 186 ? -13.633 -3.434 25.854 1.00 48.56 186 ASP A CA 1
ATOM 1429 C C . ASP A 1 186 ? -13.209 -4.498 26.880 1.00 48.56 186 ASP A C 1
ATOM 1431 O O . ASP A 1 186 ? -13.463 -5.689 26.703 1.00 48.56 186 ASP A O 1
ATOM 1435 N N . GLY A 1 187 ? -12.531 -4.057 27.942 1.00 48.00 187 GLY A N 1
ATOM 1436 C CA . GLY A 1 187 ? -12.327 -4.826 29.167 1.00 48.00 187 GLY A CA 1
ATOM 1437 C C . GLY A 1 187 ? -11.016 -5.607 29.288 1.00 48.00 187 GLY A C 1
ATOM 1438 O O . GLY A 1 187 ? -10.879 -6.730 28.800 1.00 48.00 187 GLY A O 1
ATOM 1439 N N . SER A 1 188 ? -10.117 -5.065 30.110 1.00 36.00 188 SER A N 1
ATOM 1440 C CA . SER A 1 188 ? -9.399 -5.829 31.138 1.00 36.00 188 SER A CA 1
ATOM 1441 C C . SER A 1 188 ? -9.318 -4.995 32.404 1.00 36.00 188 SER A C 1
ATOM 1443 O O . SER A 1 188 ? -8.937 -3.812 32.254 1.00 36.00 188 SER A O 1
#

Secondary structure (DSSP, 8-state):
--------------HHHHHHHHHHHHHHHTT--HHHHHHHH-SHHHHHHHHHHHHHHHHHHHS---STTHHHHHHHHHHHHHH-HHHHHHHHHHHHH--SPPHHHHHHHHHHHHHHHHHHHTTSS-SSS-HHHHHHHHHHHHHHHHH-TT-TTT-SSSS---HHHHHHHHHHHHHHHHHHHSPP-S--

Radius of gyration: 21.11 Å; Cα contacts (8 Å, |Δi|>4): 128; chains: 1; bounding box: 71×37×64 Å

Solvent-accessible surface area (backbone atoms only — not comparable to full-atom values): 10930 Å² total; per-residue (Å²): 141,82,86,81,85,78,79,76,78,77,78,74,71,62,73,69,58,70,56,50,59,48,55,54,50,47,21,62,75,67,72,42,59,62,67,54,53,38,67,78,32,58,50,73,64,49,40,47,49,53,53,52,50,51,52,52,51,51,48,52,71,73,47,66,88,44,72,91,42,50,26,58,40,27,34,48,50,28,51,54,41,64,79,35,58,68,55,54,58,50,52,59,48,40,52,71,79,46,74,71,76,52,74,68,56,48,50,54,49,53,55,51,28,54,48,37,44,51,33,29,78,69,69,72,27,36,72,90,55,56,40,62,56,51,53,48,50,42,54,47,52,35,44,44,66,75,74,34,75,81,35,87,90,41,47,98,61,69,88,72,59,56,71,71,55,48,54,51,52,44,51,52,35,21,53,51,39,44,61,72,38,49,49,83,76,85,81,131

Mean predicted aligned error: 11.54 Å

pLDDT: mean 75.59, std 18.34, range [32.78, 97.75]

Sequence (188 aa):
MAARLRTVRRGRLPARSAVHARVDRIAETAQANKRLIYVYYGNKEQLFDAVLQRALETGSESVPFSADDLPGYAGAVFDHLVERPALMRLVLWKQLERPDSTDTEAESYRAKIAVVEQAQRAGRIDAALDPADILTLVMGLSQAWFGAVGSPAAGDGGTGWPPERLARHRAAVVESVRRITAGPRDGS